Protein AF-A0AAD8HBF2-F1 (afdb_monomer_lite)

pLDDT: mean 80.0, std 11.73, range [45.25, 93.19]

Secondary structure (DSSP, 8-state):
-PPPHHHHHHHHHHHHHS---HHHHHHHHHHS---TT-HHHHHHHHHHHHHHHHHTT---HHHHHHHHHHHHHHHHTT----SHHHHHHHHHHHHHHHHHHHH-HHHHHHHIIIIIHHHHHHHHSTT-TT--HHHHHHHHHHHHHTT-HHHHHHHHHHHTT--HHHHHHHHHHHHHHHH-S-HHHHHHHHS-HHHHHHHH-------

Sequence (207 aa):
MVMDKDVVRWVLDFLVRQPIDDKTLAGLLNALPVQDSDWNLKKLLILRNIEAEISKGVVSEILLDLLEKMEELEFRNNLKANESLKAYCDVAVECTVMVLDNEGLERCFEMVKTVWRKIGSMVECKNAGLVSYDLINWKEDFEKAIWDDKVCKVVLEKWKKMDVFESVREYVKDARKKMGPSFLEVVFEKLSDEALKEVFGFEMEED

Organism: NCBI:txid360622

Foldseek 3Di:
DADDPVVLVLVLLQVLPDPDDPVVNVVSVVVHPDDPPPLVSVLSNLLSVLVVVVVVVDQDVVNLVSLVVNLVSCLVVVHQPQQSQQLNLLSLLRVLVVCCVPVHLVSSVVSLCVSLVVLVVLVVPPSRSRDDPVSVVLNVLSVVVSPDVVSVVVSVVVSVPDDSSVSSVVSSVVSDVVVDDRPVVVVVVPQDPVNVCVVVVDPPDDD

Structure (mmCIF, N/CA/C/O backbone):
data_AF-A0AAD8HBF2-F1
#
_entry.id   AF-A0AAD8HBF2-F1
#
loop_
_atom_site.group_PDB
_atom_site.id
_atom_site.type_symbol
_atom_site.label_atom_id
_atom_site.label_alt_id
_atom_site.label_comp_id
_atom_site.label_asym_id
_atom_site.label_entity_id
_atom_site.label_seq_id
_atom_site.pdbx_PDB_ins_code
_atom_site.Cartn_x
_atom_site.Cartn_y
_atom_site.Cartn_z
_atom_site.occupancy
_atom_site.B_iso_or_equiv
_atom_site.auth_seq_id
_atom_site.auth_comp_id
_atom_site.auth_asym_id
_atom_site.auth_atom_id
_atom_site.pdbx_PDB_model_num
ATOM 1 N N . MET A 1 1 ? 21.293 -17.589 -26.045 1.00 50.78 1 MET A N 1
ATOM 2 C CA . MET A 1 1 ? 21.980 -16.325 -25.712 1.00 50.78 1 MET A CA 1
ATOM 3 C C . MET A 1 1 ? 21.323 -15.802 -24.448 1.00 50.78 1 MET A C 1
ATOM 5 O O . MET A 1 1 ? 20.109 -15.659 -24.456 1.00 50.78 1 MET A O 1
ATOM 9 N N . VAL A 1 2 ? 22.057 -15.666 -23.343 1.00 69.81 2 VAL A N 1
ATOM 10 C CA . VAL A 1 2 ? 21.488 -15.138 -22.091 1.00 69.81 2 VAL A CA 1
ATOM 11 C C . VAL A 1 2 ? 21.463 -13.618 -22.221 1.00 69.81 2 VAL A C 1
ATOM 13 O O . VAL A 1 2 ? 22.486 -13.034 -22.569 1.00 69.81 2 VAL A O 1
ATOM 16 N N . MET A 1 3 ? 20.295 -13.001 -22.030 1.00 75.06 3 MET A N 1
ATOM 17 C CA . MET A 1 3 ? 20.155 -11.544 -22.061 1.00 75.06 3 MET A CA 1
ATOM 18 C C . MET A 1 3 ? 20.974 -10.925 -20.925 1.00 75.06 3 MET A C 1
ATOM 20 O O . MET A 1 3 ? 21.030 -11.482 -19.827 1.00 75.06 3 MET A O 1
ATOM 24 N N . ASP A 1 4 ? 21.617 -9.793 -21.204 1.00 86.38 4 ASP A N 1
ATOM 25 C CA . ASP A 1 4 ? 22.398 -9.071 -20.208 1.00 86.38 4 ASP A CA 1
ATOM 26 C C . ASP A 1 4 ? 21.527 -8.671 -19.004 1.00 86.38 4 ASP A C 1
ATOM 28 O O . ASP A 1 4 ? 20.365 -8.284 -19.147 1.00 86.38 4 ASP A O 1
ATOM 32 N N . LYS A 1 5 ? 22.092 -8.795 -17.803 1.00 84.00 5 LYS A N 1
ATOM 33 C CA . LYS A 1 5 ? 21.382 -8.586 -16.538 1.00 84.00 5 LYS A CA 1
ATOM 34 C C . LYS A 1 5 ? 20.883 -7.152 -16.365 1.00 84.00 5 LYS A C 1
ATOM 36 O O . LYS A 1 5 ? 19.802 -6.962 -15.808 1.00 84.00 5 LYS A O 1
ATOM 41 N N . ASP A 1 6 ? 21.645 -6.165 -16.825 1.00 85.56 6 ASP A N 1
ATOM 42 C CA . ASP A 1 6 ? 21.245 -4.763 -16.752 1.00 85.56 6 ASP A CA 1
ATOM 43 C C . ASP A 1 6 ? 20.142 -4.457 -17.762 1.00 85.56 6 ASP A C 1
ATOM 45 O O . ASP A 1 6 ? 19.175 -3.776 -17.421 1.00 85.56 6 ASP A O 1
ATOM 49 N N . VAL A 1 7 ? 20.217 -5.053 -18.955 1.00 87.19 7 VAL A N 1
ATOM 50 C CA . VAL A 1 7 ? 19.159 -4.943 -19.971 1.00 87.19 7 VAL A CA 1
ATOM 51 C C . VAL A 1 7 ? 17.844 -5.530 -19.457 1.00 87.19 7 VAL A C 1
ATOM 53 O O . VAL A 1 7 ? 16.808 -4.874 -19.551 1.00 87.19 7 VAL A O 1
ATOM 56 N N . VAL A 1 8 ? 17.875 -6.723 -18.850 1.00 87.81 8 VAL A N 1
ATOM 57 C CA . VAL A 1 8 ? 16.685 -7.340 -18.232 1.00 87.81 8 VAL A CA 1
ATOM 58 C C . VAL A 1 8 ? 16.077 -6.416 -17.177 1.00 87.81 8 VAL A C 1
ATOM 60 O O . VAL A 1 8 ? 14.862 -6.220 -17.160 1.00 87.81 8 VAL A O 1
ATOM 63 N N . ARG A 1 9 ? 16.912 -5.818 -16.321 1.00 87.81 9 ARG A N 1
ATOM 64 C CA . ARG A 1 9 ? 16.462 -4.886 -15.283 1.00 87.81 9 ARG A CA 1
ATOM 65 C C . ARG A 1 9 ? 15.794 -3.645 -15.872 1.00 87.81 9 ARG A C 1
ATOM 67 O O . ARG A 1 9 ? 14.722 -3.276 -15.406 1.00 87.81 9 ARG A O 1
ATOM 74 N N . TRP A 1 10 ? 16.385 -3.012 -16.886 1.00 89.88 10 TRP A N 1
ATOM 75 C CA . TRP A 1 10 ? 15.800 -1.819 -17.513 1.00 89.88 10 TRP A CA 1
ATOM 76 C C . TRP A 1 10 ? 14.469 -2.117 -18.199 1.00 89.88 10 TRP A C 1
ATOM 78 O O . TRP A 1 10 ? 13.529 -1.334 -18.080 1.00 89.88 10 TRP A O 1
ATOM 88 N N . VAL A 1 11 ? 14.378 -3.265 -18.875 1.00 89.19 11 VAL A N 1
ATOM 89 C CA . VAL A 1 11 ? 13.141 -3.718 -19.518 1.00 89.19 11 VAL A CA 1
ATOM 90 C C . VAL A 1 11 ? 12.057 -3.985 -18.474 1.00 89.19 11 VAL A C 1
ATOM 92 O O . VAL A 1 11 ? 10.936 -3.516 -18.635 1.00 89.19 11 VAL A O 1
ATOM 95 N N . LEU A 1 12 ? 12.374 -4.688 -17.383 1.00 89.62 12 LEU A N 1
ATOM 96 C CA . LEU A 1 12 ? 11.408 -4.964 -16.316 1.00 89.62 12 LEU A CA 1
ATOM 97 C C . LEU A 1 12 ? 10.957 -3.695 -15.583 1.00 89.62 12 LEU A C 1
ATOM 99 O O . LEU A 1 12 ? 9.758 -3.529 -15.371 1.00 89.62 12 LEU A O 1
ATOM 103 N N . ASP A 1 13 ? 11.883 -2.797 -15.234 1.00 90.88 13 ASP A N 1
ATOM 104 C CA . ASP A 1 13 ? 11.563 -1.513 -14.592 1.00 90.88 13 ASP A CA 1
ATOM 105 C C . ASP A 1 13 ? 10.580 -0.702 -15.448 1.00 90.88 13 ASP A C 1
ATOM 107 O O . ASP A 1 13 ? 9.550 -0.249 -14.948 1.00 90.88 13 ASP A O 1
ATOM 111 N N . PHE A 1 14 ? 10.842 -0.607 -16.755 1.00 90.88 14 PHE A N 1
ATOM 112 C CA . PHE A 1 14 ? 9.954 0.065 -17.699 1.00 90.88 14 PHE A CA 1
ATOM 113 C C . PHE A 1 14 ? 8.592 -0.630 -17.808 1.00 90.88 14 PHE A C 1
ATOM 115 O O . PHE A 1 14 ? 7.559 0.012 -17.634 1.00 90.88 14 PHE A O 1
ATOM 122 N N . LEU A 1 15 ? 8.568 -1.943 -18.058 1.00 89.94 15 LEU A N 1
ATOM 123 C CA . LEU A 1 15 ? 7.329 -2.688 -18.302 1.00 89.94 15 LEU A CA 1
ATOM 124 C C . LEU A 1 15 ? 6.400 -2.716 -17.084 1.00 89.94 15 LEU A C 1
ATOM 126 O O . LEU A 1 15 ? 5.186 -2.632 -17.252 1.00 89.94 15 LEU A O 1
ATOM 130 N N . VAL A 1 16 ? 6.937 -2.787 -15.862 1.00 90.75 16 VAL A N 1
ATOM 131 C CA . VAL A 1 16 ? 6.120 -2.738 -14.635 1.00 90.75 16 VAL A CA 1
ATOM 132 C C . VAL A 1 16 ? 5.394 -1.396 -14.495 1.00 90.75 16 VAL A C 1
ATOM 134 O O . VAL A 1 16 ? 4.287 -1.368 -13.956 1.00 90.75 16 VAL A O 1
ATOM 137 N N . ARG A 1 17 ? 5.983 -0.303 -15.000 1.00 89.88 17 ARG A N 1
ATOM 138 C CA . ARG A 1 17 ? 5.389 1.044 -14.974 1.00 89.88 17 ARG A CA 1
ATOM 139 C C . ARG A 1 17 ? 4.314 1.251 -16.040 1.00 89.88 17 ARG A C 1
ATOM 141 O O . ARG A 1 17 ? 3.496 2.152 -15.873 1.00 89.88 17 ARG A O 1
ATOM 148 N N . GLN A 1 18 ? 4.315 0.444 -17.100 1.00 89.75 18 GLN A N 1
ATOM 149 C CA . GLN A 1 18 ? 3.336 0.528 -18.181 1.00 89.75 18 GLN A CA 1
ATOM 150 C C . GLN A 1 18 ? 1.985 -0.088 -17.776 1.00 89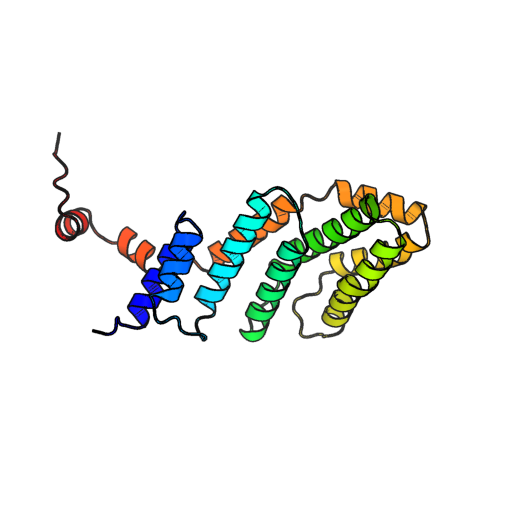.75 18 GLN A C 1
ATOM 152 O O . GLN A 1 18 ? 1.947 -1.006 -16.949 1.00 89.75 18 GLN A O 1
ATOM 157 N N . PRO A 1 19 ? 0.867 0.353 -18.386 1.00 86.50 19 PRO A N 1
ATOM 158 C CA . PRO A 1 19 ? -0.471 -0.185 -18.134 1.00 86.50 19 PRO A CA 1
ATOM 159 C C . PRO A 1 19 ? -0.675 -1.560 -18.805 1.00 86.50 19 PRO A C 1
ATOM 161 O O . PRO A 1 19 ? -1.565 -1.742 -19.632 1.00 86.50 19 PRO A O 1
ATOM 164 N N . ILE A 1 20 ? 0.177 -2.534 -18.480 1.00 88.38 20 ILE A N 1
ATOM 165 C CA . ILE A 1 20 ? 0.065 -3.927 -18.935 1.00 88.38 20 ILE A CA 1
ATOM 166 C C . ILE A 1 20 ? -0.765 -4.743 -17.943 1.00 88.38 20 ILE A C 1
ATOM 168 O O . ILE A 1 20 ? -0.713 -4.483 -16.743 1.00 88.38 20 ILE A O 1
ATOM 172 N N . ASP A 1 21 ? -1.485 -5.763 -18.403 1.00 88.19 21 ASP A N 1
ATOM 173 C CA . ASP A 1 21 ? -2.257 -6.638 -17.516 1.00 88.19 21 ASP A CA 1
ATOM 174 C C . ASP A 1 21 ? -1.360 -7.581 -16.687 1.00 88.19 21 ASP A C 1
ATOM 176 O O . ASP A 1 21 ? -0.220 -7.887 -17.054 1.00 88.19 21 ASP A O 1
ATOM 180 N N . ASP A 1 22 ? -1.878 -8.062 -15.555 1.00 85.69 22 ASP A N 1
ATOM 181 C CA . ASP A 1 22 ? -1.105 -8.868 -14.601 1.00 85.69 22 ASP A CA 1
ATOM 182 C C . ASP A 1 22 ? -0.695 -10.237 -15.150 1.00 85.69 22 ASP A C 1
ATOM 184 O O . ASP A 1 22 ? 0.352 -10.765 -14.771 1.00 85.69 22 ASP A O 1
ATOM 188 N N . LYS A 1 23 ? -1.473 -10.814 -16.076 1.00 88.81 23 LYS A N 1
ATOM 189 C CA . LYS A 1 23 ? -1.122 -12.090 -16.712 1.00 88.81 23 LYS A CA 1
ATOM 190 C C . LYS A 1 23 ? 0.089 -11.906 -17.622 1.00 88.81 23 LYS A C 1
ATOM 192 O O . LYS A 1 23 ? 1.002 -12.734 -17.592 1.00 88.81 23 LYS A O 1
ATOM 197 N N . THR A 1 24 ? 0.119 -10.818 -18.386 1.00 89.00 24 THR A N 1
ATOM 198 C CA . THR A 1 24 ? 1.275 -10.442 -19.206 1.00 89.00 24 THR A CA 1
ATOM 199 C C . THR A 1 24 ? 2.501 -10.174 -18.337 1.00 89.00 24 THR A C 1
ATOM 201 O O . THR A 1 24 ? 3.563 -10.743 -18.598 1.00 89.00 24 THR A O 1
ATOM 204 N N . LEU A 1 25 ? 2.362 -9.394 -17.257 1.00 88.38 25 LEU A N 1
ATOM 205 C CA . LEU A 1 25 ? 3.473 -9.136 -16.338 1.00 88.38 25 LEU A CA 1
ATOM 206 C C . LEU A 1 25 ? 4.014 -10.431 -15.705 1.00 88.38 25 LEU A C 1
ATOM 208 O O . LEU A 1 25 ? 5.225 -10.644 -15.686 1.00 88.38 25 LEU A O 1
ATOM 212 N N . ALA A 1 26 ? 3.141 -11.321 -15.228 1.00 87.56 26 ALA A N 1
ATOM 213 C CA . ALA A 1 26 ? 3.553 -12.598 -14.648 1.00 87.56 26 ALA A CA 1
ATOM 214 C C . ALA A 1 26 ? 4.297 -13.478 -15.667 1.00 87.56 26 ALA A C 1
ATOM 216 O O . ALA A 1 26 ? 5.304 -14.102 -15.334 1.00 87.56 26 ALA A O 1
ATOM 217 N N . GLY A 1 27 ? 3.839 -13.500 -16.923 1.00 88.00 27 GLY A N 1
ATOM 218 C CA . GLY A 1 27 ? 4.539 -14.178 -18.015 1.00 88.00 27 GLY A CA 1
ATOM 219 C C . GLY A 1 27 ? 5.961 -13.646 -18.218 1.00 88.00 27 GLY A C 1
ATOM 220 O O . GLY A 1 27 ? 6.898 -14.435 -18.332 1.00 88.00 27 GLY A O 1
ATOM 221 N N . LEU A 1 28 ? 6.135 -12.323 -18.190 1.00 85.81 28 LEU A N 1
ATOM 222 C CA . LEU A 1 28 ? 7.439 -11.666 -18.333 1.00 85.81 28 LEU A CA 1
ATOM 223 C C . LEU A 1 28 ? 8.376 -11.963 -17.158 1.00 85.81 28 LEU A C 1
ATOM 225 O O . LEU A 1 28 ? 9.535 -12.311 -17.378 1.00 85.81 28 LEU A O 1
ATOM 229 N N . LEU A 1 29 ? 7.876 -11.881 -15.921 1.00 85.62 29 LEU A N 1
ATOM 230 C CA . LEU A 1 29 ? 8.656 -12.189 -14.717 1.00 85.62 29 LEU A CA 1
ATOM 231 C C . LEU A 1 29 ? 9.123 -13.652 -14.687 1.00 85.62 29 LEU A C 1
ATOM 233 O O . LEU A 1 29 ? 10.222 -13.928 -14.221 1.00 85.62 29 LEU A O 1
ATOM 237 N N . ASN A 1 30 ? 8.320 -14.577 -15.221 1.00 86.44 30 ASN A N 1
ATOM 238 C CA . ASN A 1 30 ? 8.68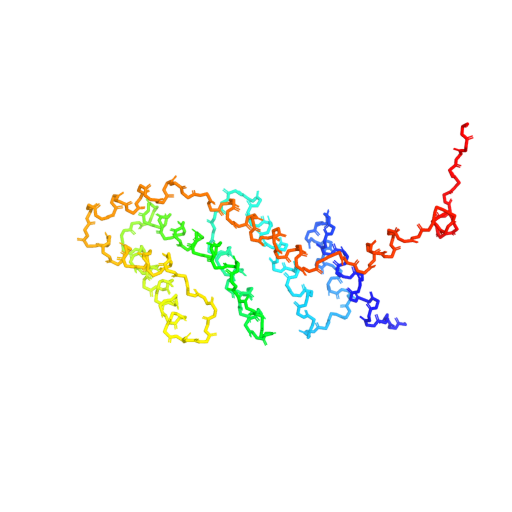8 -15.991 -15.330 1.00 86.44 30 ASN A CA 1
ATOM 239 C C . ASN A 1 30 ? 9.677 -16.273 -16.471 1.00 86.44 30 ASN A C 1
ATOM 241 O O . ASN A 1 30 ? 10.443 -17.233 -16.402 1.00 86.44 30 ASN A O 1
ATOM 245 N N . ALA A 1 31 ? 9.640 -15.473 -17.539 1.00 85.44 31 ALA A N 1
ATOM 246 C CA . ALA A 1 31 ? 10.496 -15.653 -18.708 1.00 85.44 31 ALA A CA 1
ATOM 247 C C . ALA A 1 31 ? 11.889 -15.024 -18.541 1.00 85.44 31 ALA A C 1
ATOM 249 O O . ALA A 1 31 ? 12.834 -15.437 -19.217 1.00 85.44 31 ALA A O 1
ATOM 250 N N . LEU A 1 32 ? 12.024 -14.018 -17.672 1.00 81.81 32 LEU A N 1
ATOM 251 C CA . LEU A 1 32 ? 13.248 -13.241 -17.504 1.00 81.81 32 LEU A CA 1
ATOM 252 C C . LEU A 1 32 ? 14.018 -13.650 -16.236 1.00 81.81 32 LEU A C 1
ATOM 254 O O . LEU A 1 32 ? 13.409 -13.964 -15.215 1.00 81.81 32 LEU A O 1
ATOM 258 N N . PRO A 1 33 ? 15.365 -13.634 -16.256 1.00 78.56 33 PRO A N 1
ATOM 259 C CA . PRO A 1 33 ? 16.173 -13.950 -15.082 1.00 78.56 33 PRO A CA 1
ATOM 260 C C . PRO A 1 33 ? 16.127 -12.795 -14.069 1.00 78.56 33 PRO A C 1
ATOM 262 O O . PRO A 1 33 ? 17.021 -11.947 -14.029 1.00 78.56 33 PRO A O 1
ATOM 265 N N . VAL A 1 34 ? 15.073 -12.756 -13.252 1.00 74.62 34 VAL A N 1
ATOM 266 C CA . VAL A 1 34 ? 14.897 -11.756 -12.191 1.00 74.62 34 VAL A CA 1
ATOM 267 C C . VAL A 1 34 ? 15.911 -11.999 -11.074 1.00 74.62 34 VAL A C 1
ATOM 269 O O . VAL A 1 34 ? 16.023 -13.103 -10.539 1.00 74.62 34 VAL A O 1
ATOM 272 N N . GLN A 1 35 ? 16.658 -10.961 -10.701 1.00 72.25 35 GLN A N 1
ATOM 273 C CA . GLN A 1 35 ? 17.565 -11.030 -9.560 1.00 72.25 35 GLN A CA 1
ATOM 274 C C . GLN A 1 35 ? 16.797 -10.768 -8.269 1.00 72.25 35 GLN A C 1
ATOM 276 O O . GLN A 1 35 ? 16.180 -9.718 -8.112 1.00 72.25 35 GLN A O 1
ATOM 281 N N . ASP A 1 36 ? 16.904 -11.680 -7.305 1.00 72.56 36 ASP A N 1
ATOM 282 C CA . ASP A 1 36 ? 16.261 -11.508 -5.999 1.00 72.56 36 ASP A CA 1
ATOM 283 C C . ASP A 1 36 ? 16.814 -10.296 -5.216 1.00 72.56 36 ASP A C 1
ATOM 285 O O . ASP A 1 36 ? 16.152 -9.736 -4.346 1.00 72.56 36 ASP A O 1
ATOM 289 N N . SER A 1 37 ? 18.011 -9.821 -5.559 1.00 74.88 37 SER A N 1
ATOM 290 C CA . SER A 1 37 ? 18.613 -8.622 -4.972 1.00 74.88 37 SER A CA 1
ATOM 291 C C . SER A 1 37 ? 18.079 -7.298 -5.536 1.00 74.88 37 SER A C 1
ATOM 293 O O . SER A 1 37 ? 18.461 -6.243 -5.029 1.00 74.88 37 SER A O 1
ATOM 295 N N . ASP A 1 38 ? 17.228 -7.310 -6.570 1.00 83.50 38 ASP A N 1
ATOM 296 C CA . ASP A 1 38 ? 16.690 -6.078 -7.155 1.00 83.50 38 ASP A CA 1
ATOM 297 C C . ASP A 1 38 ? 15.536 -5.514 -6.315 1.00 83.50 38 ASP A C 1
ATOM 299 O O . ASP A 1 38 ? 14.350 -5.782 -6.528 1.00 83.50 38 ASP A O 1
ATOM 303 N N . TRP A 1 39 ? 15.902 -4.728 -5.306 1.00 85.00 39 TRP A N 1
ATOM 304 C CA . TRP A 1 39 ? 14.944 -4.091 -4.411 1.00 85.00 39 TRP A CA 1
ATOM 305 C C . TRP A 1 39 ? 14.129 -2.985 -5.100 1.00 85.00 39 TRP A C 1
ATOM 307 O O . TRP A 1 39 ? 12.995 -2.753 -4.688 1.00 85.00 39 TRP A O 1
ATOM 317 N N . ASN A 1 40 ? 14.643 -2.342 -6.158 1.00 86.44 40 ASN A N 1
ATOM 318 C CA . ASN A 1 40 ? 13.885 -1.345 -6.925 1.00 86.44 40 ASN A CA 1
ATOM 319 C C . ASN A 1 40 ? 12.738 -2.010 -7.684 1.00 86.44 40 ASN A C 1
ATOM 321 O O . ASN A 1 40 ? 11.603 -1.540 -7.623 1.00 86.44 40 ASN A O 1
ATOM 325 N N . LEU A 1 41 ? 13.010 -3.148 -8.326 1.00 88.62 41 LEU A N 1
ATOM 326 C CA . LEU A 1 41 ? 11.970 -3.934 -8.979 1.00 88.62 41 LEU A CA 1
ATOM 327 C C . LEU A 1 41 ? 10.930 -4.434 -7.967 1.00 88.62 41 LEU A C 1
ATOM 329 O O . LEU A 1 41 ? 9.731 -4.299 -8.203 1.00 88.62 41 LEU A O 1
ATOM 333 N N . LYS A 1 42 ? 11.364 -4.946 -6.806 1.00 90.25 42 LYS A N 1
ATOM 334 C CA . LYS A 1 42 ? 10.446 -5.336 -5.717 1.00 90.25 42 LYS A CA 1
ATOM 335 C C . LYS A 1 42 ? 9.578 -4.164 -5.262 1.00 90.25 42 LYS A C 1
ATOM 337 O O . LYS A 1 42 ? 8.370 -4.329 -5.108 1.00 90.25 42 LYS A O 1
ATOM 342 N N . LYS A 1 43 ? 10.173 -2.980 -5.100 1.00 91.12 43 LYS A N 1
ATOM 343 C CA . LYS A 1 43 ? 9.460 -1.754 -4.730 1.00 91.12 43 LYS A CA 1
ATOM 344 C C . LYS A 1 43 ? 8.395 -1.395 -5.767 1.00 91.12 43 LYS A C 1
ATOM 346 O O . LYS A 1 43 ? 7.251 -1.159 -5.391 1.00 91.12 43 LYS A O 1
ATOM 351 N N . LEU A 1 44 ? 8.734 -1.425 -7.056 1.00 92.12 44 LEU A N 1
ATOM 352 C CA . LEU A 1 44 ? 7.781 -1.168 -8.142 1.00 92.12 44 LEU A CA 1
ATOM 353 C C . LEU A 1 44 ? 6.622 -2.163 -8.162 1.00 92.12 44 LEU A C 1
ATOM 355 O O . LEU A 1 44 ? 5.475 -1.756 -8.324 1.00 92.12 44 LEU A O 1
ATOM 359 N N . LEU A 1 45 ? 6.905 -3.451 -7.965 1.00 91.88 45 LEU A N 1
ATOM 360 C CA . LEU A 1 45 ? 5.873 -4.486 -7.921 1.00 91.88 45 LEU A CA 1
ATOM 361 C C . LEU A 1 45 ? 4.910 -4.281 -6.744 1.00 91.88 45 LEU A C 1
ATOM 363 O O . LEU A 1 45 ? 3.701 -4.420 -6.917 1.00 91.88 45 LEU A O 1
ATOM 367 N N . ILE A 1 46 ? 5.420 -3.906 -5.566 1.00 92.81 46 ILE A N 1
ATOM 368 C CA . ILE A 1 46 ? 4.563 -3.589 -4.416 1.00 92.81 46 ILE A CA 1
ATOM 369 C C . ILE A 1 46 ? 3.712 -2.346 -4.709 1.00 92.81 46 ILE A C 1
ATOM 371 O O . ILE A 1 46 ? 2.506 -2.390 -4.485 1.00 92.81 46 ILE A O 1
ATOM 375 N N . LEU A 1 47 ? 4.295 -1.270 -5.255 1.00 93.19 47 LEU A N 1
ATOM 376 C CA . LEU A 1 47 ? 3.550 -0.050 -5.609 1.00 93.19 47 LEU A CA 1
ATOM 377 C C . LEU A 1 47 ? 2.435 -0.323 -6.619 1.00 93.19 47 LEU A C 1
ATOM 379 O O . LEU A 1 47 ? 1.312 0.135 -6.428 1.00 93.19 47 LEU A O 1
ATOM 383 N N . ARG A 1 48 ? 2.723 -1.115 -7.654 1.00 92.75 48 ARG A N 1
ATOM 384 C CA . ARG A 1 48 ? 1.724 -1.537 -8.638 1.00 92.75 48 ARG A CA 1
ATOM 385 C C . ARG A 1 48 ? 0.587 -2.329 -7.991 1.00 92.75 48 ARG A C 1
ATOM 387 O O . ARG A 1 48 ? -0.574 -2.106 -8.318 1.00 92.75 48 ARG A O 1
ATOM 394 N N . ASN A 1 49 ? 0.899 -3.238 -7.068 1.00 92.56 49 ASN A N 1
ATOM 395 C CA . ASN A 1 49 ? -0.135 -3.992 -6.360 1.00 92.56 49 ASN A CA 1
ATOM 396 C C . ASN A 1 49 ? -0.975 -3.082 -5.454 1.00 92.56 49 ASN A C 1
ATOM 398 O O . ASN A 1 49 ? -2.187 -3.248 -5.397 1.00 92.56 49 ASN A O 1
ATOM 402 N N . ILE A 1 50 ? -0.362 -2.092 -4.795 1.00 93.12 50 ILE A N 1
ATOM 403 C CA . ILE A 1 50 ? -1.090 -1.079 -4.017 1.00 93.12 50 ILE A CA 1
ATOM 404 C C . ILE A 1 50 ? -2.064 -0.317 -4.924 1.00 93.12 50 ILE A C 1
ATOM 406 O O . ILE A 1 50 ? -3.236 -0.191 -4.580 1.00 93.12 50 ILE A O 1
ATOM 410 N N . GLU A 1 51 ? -1.611 0.135 -6.098 1.00 92.00 51 GLU A N 1
ATOM 411 C CA . GLU A 1 51 ? -2.452 0.804 -7.103 1.00 92.00 51 GLU A CA 1
ATOM 412 C C . GLU A 1 51 ? -3.616 -0.077 -7.574 1.00 92.00 51 GLU A C 1
ATOM 414 O O . GLU A 1 51 ? -4.748 0.395 -7.713 1.00 92.00 51 GLU A O 1
ATOM 419 N N . ALA A 1 52 ? -3.356 -1.367 -7.792 1.00 90.69 52 ALA A N 1
ATOM 420 C CA . ALA A 1 52 ? -4.378 -2.329 -8.178 1.00 90.69 52 ALA A CA 1
ATOM 421 C C . ALA A 1 52 ? -5.417 -2.540 -7.066 1.00 90.69 52 ALA A C 1
ATOM 423 O O . ALA A 1 52 ? -6.613 -2.577 -7.355 1.00 90.69 52 ALA A O 1
ATOM 424 N N . GLU A 1 53 ? -4.994 -2.628 -5.799 1.00 91.44 53 GLU A N 1
ATOM 425 C CA . GLU A 1 53 ? -5.909 -2.750 -4.659 1.00 91.44 53 GLU A CA 1
ATOM 426 C C . GLU A 1 53 ? -6.776 -1.498 -4.484 1.00 91.44 53 GLU A C 1
ATOM 428 O O . GLU A 1 53 ? -7.998 -1.618 -4.401 1.00 91.44 53 GLU A O 1
ATOM 433 N N . ILE A 1 54 ? -6.198 -0.290 -4.513 1.00 92.19 54 ILE A N 1
ATOM 434 C CA . ILE A 1 54 ? -6.996 0.943 -4.375 1.00 92.19 54 ILE A CA 1
ATOM 435 C C . ILE A 1 54 ? -7.959 1.152 -5.54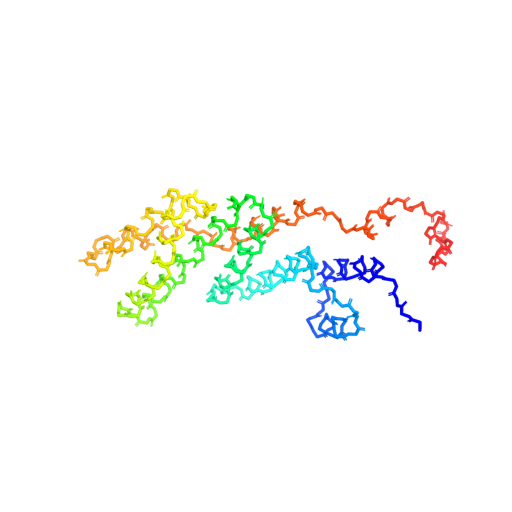9 1.00 92.19 54 ILE A C 1
ATOM 437 O O . ILE A 1 54 ? -9.029 1.729 -5.364 1.00 92.19 54 ILE A O 1
ATOM 441 N N . SER A 1 55 ? -7.628 0.646 -6.743 1.00 90.12 55 SER A N 1
ATOM 442 C CA . SER A 1 55 ? -8.504 0.720 -7.921 1.00 90.12 55 SER A CA 1
ATOM 443 C C . SER A 1 55 ? -9.782 -0.109 -7.768 1.00 90.12 55 SER A C 1
ATOM 445 O O . SER A 1 55 ? -10.764 0.150 -8.462 1.00 90.12 55 SER A O 1
ATOM 447 N N . LYS A 1 56 ? -9.812 -1.074 -6.837 1.00 90.62 56 LYS A N 1
ATOM 448 C CA . LYS A 1 56 ? -11.030 -1.825 -6.492 1.00 90.62 56 LYS A CA 1
ATOM 449 C C . LYS A 1 56 ? -12.020 -0.995 -5.671 1.00 90.62 56 LYS A C 1
ATOM 451 O O . LYS A 1 56 ? -13.168 -1.406 -5.531 1.00 90.62 56 LYS A O 1
ATOM 456 N N . GLY A 1 57 ? -11.588 0.140 -5.115 1.00 86.88 57 GLY A N 1
ATOM 457 C CA . GLY A 1 57 ? -12.427 1.023 -4.302 1.00 86.88 57 GLY A CA 1
ATOM 458 C C . GLY A 1 57 ? -12.790 0.458 -2.927 1.00 86.88 57 GLY A C 1
ATOM 459 O O . GLY A 1 57 ? -13.743 0.930 -2.315 1.00 86.88 57 GLY A O 1
ATOM 460 N N . VAL A 1 58 ? -12.054 -0.545 -2.438 1.00 86.00 58 VAL A N 1
ATOM 461 C CA . VAL A 1 58 ? -12.251 -1.146 -1.111 1.00 86.00 58 VAL A CA 1
ATOM 462 C C . VAL A 1 58 ? -10.903 -1.250 -0.410 1.00 86.00 58 VAL A C 1
ATOM 464 O O . VAL A 1 58 ? -9.927 -1.704 -1.006 1.00 86.00 58 VAL A O 1
ATOM 467 N N . VAL A 1 59 ? -10.849 -0.844 0.857 1.00 86.94 59 VAL A N 1
ATOM 468 C CA . VAL A 1 59 ? -9.672 -1.036 1.710 1.00 86.94 59 VAL A CA 1
ATOM 469 C C . VAL A 1 59 ? -9.729 -2.434 2.321 1.00 86.94 59 VAL A C 1
ATOM 471 O O . VAL A 1 59 ? -10.761 -2.854 2.839 1.00 86.94 59 VAL A O 1
ATOM 474 N N . SER A 1 60 ? -8.632 -3.180 2.214 1.00 84.00 60 SER A N 1
ATOM 475 C CA . SER A 1 60 ? -8.556 -4.585 2.619 1.00 84.00 60 SER A CA 1
ATOM 476 C C . SER A 1 60 ? -7.298 -4.867 3.438 1.00 84.00 60 SER A C 1
ATOM 478 O O . SER A 1 60 ? -6.324 -4.113 3.390 1.00 84.00 60 SER A O 1
ATOM 480 N N . GLU A 1 61 ? -7.277 -6.003 4.137 1.00 83.81 61 GLU A N 1
ATOM 481 C CA . GLU A 1 61 ? -6.066 -6.505 4.805 1.00 83.81 61 GLU A CA 1
ATOM 482 C C . GLU A 1 61 ? -4.903 -6.709 3.817 1.00 83.81 61 GLU A C 1
ATOM 484 O O . GLU A 1 61 ? -3.748 -6.525 4.185 1.00 83.81 61 GLU A O 1
ATOM 489 N N . ILE A 1 62 ? -5.191 -6.980 2.536 1.00 89.62 62 ILE A N 1
ATOM 490 C CA . ILE A 1 62 ? -4.168 -7.085 1.482 1.00 89.62 62 ILE A CA 1
ATOM 491 C C . ILE A 1 62 ? -3.423 -5.755 1.324 1.00 89.62 62 ILE A C 1
ATOM 493 O O . ILE A 1 62 ? -2.203 -5.745 1.163 1.00 89.62 62 ILE A O 1
ATOM 497 N N . LEU A 1 63 ? -4.136 -4.626 1.381 1.00 91.00 63 LEU A N 1
ATOM 498 C CA . LEU A 1 63 ? -3.518 -3.306 1.288 1.00 91.00 63 LEU A CA 1
ATOM 499 C C . LEU A 1 63 ? -2.615 -3.025 2.498 1.00 91.00 63 LEU A C 1
ATOM 501 O O . LEU A 1 63 ? -1.521 -2.486 2.328 1.00 91.00 63 LEU A O 1
ATOM 505 N N . LEU A 1 64 ? -3.037 -3.449 3.694 1.00 88.38 64 LEU A N 1
ATOM 506 C CA . LEU A 1 64 ? -2.223 -3.373 4.907 1.00 88.38 64 LEU A CA 1
ATOM 507 C C . LEU A 1 64 ? -0.937 -4.205 4.752 1.00 88.38 64 LEU A C 1
ATOM 509 O O . LEU A 1 64 ? 0.157 -3.671 4.916 1.00 88.38 64 LEU A O 1
ATOM 513 N N . ASP A 1 65 ? -1.055 -5.465 4.324 1.00 88.88 65 ASP A N 1
ATOM 514 C CA . ASP A 1 65 ? 0.079 -6.369 4.087 1.00 88.88 65 ASP A CA 1
ATOM 515 C C . ASP A 1 65 ? 1.078 -5.816 3.056 1.00 88.88 65 ASP A C 1
ATOM 517 O O . ASP A 1 65 ? 2.291 -6.009 3.176 1.00 88.88 65 ASP A O 1
ATOM 521 N N . LEU A 1 66 ? 0.589 -5.153 2.004 1.00 92.38 66 LEU A N 1
ATOM 522 C CA . LEU A 1 66 ? 1.440 -4.536 0.983 1.00 92.38 66 LEU A CA 1
ATOM 523 C C . LEU A 1 66 ? 2.241 -3.357 1.546 1.00 92.38 66 LEU A C 1
ATOM 525 O O . LEU A 1 66 ? 3.425 -3.222 1.227 1.00 92.38 66 LEU A O 1
ATOM 529 N N . LEU A 1 67 ? 1.625 -2.533 2.394 1.00 89.00 67 LEU A N 1
ATOM 530 C CA . LEU A 1 67 ? 2.296 -1.419 3.066 1.00 89.00 67 LEU A CA 1
ATOM 531 C C . LEU A 1 67 ? 3.319 -1.915 4.104 1.00 89.00 67 LEU A C 1
ATOM 533 O O . LEU A 1 67 ? 4.409 -1.352 4.184 1.00 89.00 67 LEU A O 1
ATOM 537 N N . GLU A 1 68 ? 3.037 -3.010 4.819 1.00 85.06 68 GLU A N 1
ATOM 538 C CA . GLU A 1 68 ? 4.008 -3.652 5.726 1.00 85.06 68 GLU A CA 1
ATOM 539 C C . GLU A 1 68 ? 5.220 -4.199 4.957 1.00 85.06 68 GLU A C 1
ATOM 541 O O . GLU A 1 68 ? 6.365 -3.935 5.323 1.00 85.06 68 GLU A O 1
ATOM 546 N N . LYS A 1 69 ? 4.991 -4.897 3.835 1.00 87.62 69 LYS A N 1
ATOM 547 C CA . LYS A 1 69 ? 6.076 -5.389 2.961 1.00 87.62 69 LYS A CA 1
ATOM 548 C C . LYS A 1 69 ? 6.931 -4.257 2.407 1.00 87.62 69 LYS A C 1
ATOM 550 O O . LYS A 1 69 ? 8.134 -4.430 2.208 1.00 87.62 69 LYS A O 1
ATOM 555 N N . MET A 1 70 ? 6.310 -3.121 2.109 1.00 87.31 70 MET A N 1
ATOM 556 C CA . MET A 1 70 ? 7.015 -1.944 1.633 1.00 87.31 70 MET A CA 1
ATOM 557 C C . MET A 1 70 ? 7.914 -1.351 2.711 1.00 87.31 70 MET A C 1
ATOM 559 O O . MET A 1 70 ? 9.079 -1.073 2.436 1.00 87.31 70 MET A O 1
ATOM 563 N N . GLU A 1 71 ? 7.396 -1.175 3.924 1.00 80.75 71 GLU A N 1
ATOM 564 C CA . GLU A 1 71 ? 8.207 -0.670 5.025 1.00 80.75 71 GLU A CA 1
ATOM 565 C C . GLU A 1 71 ? 9.374 -1.602 5.327 1.00 80.75 71 GLU A C 1
ATOM 567 O O . GLU A 1 71 ? 10.510 -1.140 5.401 1.00 80.75 71 GLU A O 1
ATOM 572 N N . GLU A 1 72 ? 9.129 -2.912 5.383 1.00 82.69 72 GLU A N 1
ATOM 573 C CA . GLU A 1 72 ? 10.181 -3.894 5.618 1.00 82.69 72 GLU A CA 1
ATOM 574 C C . GLU A 1 72 ? 11.272 -3.804 4.537 1.00 82.69 72 GLU A C 1
ATOM 576 O O . GLU A 1 72 ? 12.473 -3.883 4.828 1.00 82.69 72 GLU A O 1
ATOM 581 N N . LEU A 1 73 ? 10.868 -3.610 3.277 1.00 84.44 73 LEU A N 1
ATOM 582 C CA . LEU A 1 73 ? 11.788 -3.408 2.164 1.00 84.44 73 LEU A CA 1
ATOM 583 C C . LEU A 1 73 ? 12.597 -2.113 2.330 1.00 84.44 73 LEU A C 1
ATOM 585 O O . LEU A 1 73 ? 13.808 -2.128 2.119 1.00 84.44 73 LEU A O 1
ATOM 589 N N . GLU A 1 74 ? 11.969 -1.002 2.711 1.00 80.19 74 GLU A N 1
ATOM 590 C CA . GLU A 1 74 ? 12.642 0.285 2.926 1.00 80.19 74 GLU A CA 1
ATOM 591 C C . GLU A 1 74 ? 13.603 0.237 4.124 1.00 80.19 74 GLU A C 1
ATOM 593 O O . GLU A 1 74 ? 14.753 0.675 4.009 1.00 80.19 74 GLU A O 1
ATOM 598 N N . PHE A 1 75 ? 13.180 -0.381 5.227 1.00 77.44 75 PHE A N 1
ATOM 599 C CA . PHE A 1 75 ? 13.969 -0.579 6.438 1.00 77.44 75 PHE A CA 1
ATOM 600 C C . PHE A 1 75 ? 15.234 -1.397 6.164 1.00 77.44 75 PHE A C 1
ATOM 602 O O . PHE A 1 75 ? 16.342 -0.963 6.488 1.00 77.44 75 PHE A O 1
ATOM 609 N N . ARG A 1 76 ? 15.103 -2.547 5.484 1.00 78.88 76 ARG A N 1
ATOM 610 C CA . ARG A 1 76 ? 16.246 -3.402 5.101 1.00 78.88 76 ARG A CA 1
ATOM 611 C C . ARG A 1 76 ? 17.268 -2.680 4.218 1.00 78.88 76 ARG A C 1
ATOM 613 O O . ARG A 1 76 ? 18.437 -3.057 4.211 1.00 78.88 76 ARG A O 1
ATOM 620 N N . ASN A 1 77 ? 16.841 -1.648 3.491 1.00 74.75 77 ASN A N 1
ATOM 621 C CA . ASN A 1 77 ? 17.688 -0.854 2.603 1.00 74.75 77 ASN A CA 1
ATOM 622 C C . ASN A 1 77 ? 18.133 0.491 3.219 1.00 74.75 77 ASN A C 1
ATOM 624 O O . ASN A 1 77 ? 18.681 1.332 2.508 1.00 74.75 77 ASN A O 1
ATOM 628 N N . ASN A 1 78 ? 17.953 0.692 4.533 1.00 69.31 78 ASN A N 1
ATOM 629 C CA . ASN A 1 78 ? 18.305 1.917 5.270 1.00 69.31 78 ASN A CA 1
ATOM 630 C C . ASN A 1 78 ? 17.653 3.201 4.713 1.00 69.31 78 ASN A C 1
ATOM 632 O O . ASN A 1 78 ? 18.218 4.295 4.818 1.00 69.31 78 ASN A O 1
ATOM 636 N N . LEU A 1 79 ? 16.464 3.089 4.115 1.00 67.81 79 LEU A N 1
ATOM 637 C CA . LEU A 1 79 ? 15.681 4.235 3.659 1.00 67.81 79 LEU A CA 1
ATOM 638 C C . LEU A 1 79 ? 14.808 4.749 4.814 1.00 67.81 79 LEU A C 1
ATOM 640 O O . LEU A 1 79 ? 14.195 3.970 5.537 1.00 67.81 79 LEU A O 1
ATOM 644 N N . LYS A 1 80 ? 14.749 6.074 5.014 1.00 60.81 80 LYS A N 1
ATOM 645 C CA . LYS A 1 80 ? 13.882 6.672 6.045 1.00 60.81 80 LYS A CA 1
ATOM 646 C C . LYS A 1 80 ? 12.410 6.515 5.648 1.00 60.81 80 LYS A C 1
ATOM 648 O O . LYS A 1 80 ? 11.950 7.185 4.723 1.00 60.81 80 LYS A O 1
ATOM 653 N N . ALA A 1 81 ? 11.693 5.667 6.378 1.00 57.78 81 ALA A N 1
ATOM 654 C CA . ALA A 1 81 ? 10.289 5.317 6.176 1.00 57.78 81 ALA A CA 1
ATOM 655 C C . ALA A 1 81 ? 9.313 6.423 6.626 1.00 57.78 81 ALA A C 1
ATOM 657 O O . ALA A 1 81 ? 8.489 6.188 7.490 1.00 57.78 81 ALA A O 1
ATOM 658 N N . ASN A 1 82 ? 9.405 7.653 6.105 1.00 58.12 82 ASN A N 1
ATOM 659 C CA . ASN A 1 82 ? 8.575 8.755 6.631 1.00 58.12 82 ASN A CA 1
ATOM 660 C C . ASN A 1 82 ? 7.208 8.932 5.940 1.00 58.12 82 ASN A C 1
ATOM 662 O O . ASN A 1 82 ? 6.286 9.444 6.565 1.00 58.12 82 ASN A O 1
ATOM 666 N N . GLU A 1 83 ? 7.057 8.550 4.669 1.00 58.06 83 GLU A N 1
ATOM 667 C CA . GLU A 1 83 ? 5.837 8.848 3.885 1.00 58.06 83 GLU A CA 1
ATOM 668 C C . GLU A 1 83 ? 4.846 7.677 3.814 1.00 58.06 83 GLU A C 1
ATOM 670 O O . GLU A 1 83 ? 3.640 7.903 3.775 1.00 58.06 83 GLU A O 1
ATOM 675 N N . SER A 1 84 ? 5.327 6.431 3.884 1.00 63.41 84 SER A N 1
ATOM 676 C CA . SER A 1 84 ? 4.496 5.216 3.973 1.00 63.41 84 SER A CA 1
ATOM 677 C C . SER A 1 84 ? 3.654 5.157 5.250 1.00 63.41 84 SER A C 1
ATOM 679 O O . SER A 1 84 ? 2.650 4.450 5.301 1.00 63.41 84 SER A O 1
ATOM 681 N N . LEU A 1 85 ? 4.017 5.950 6.262 1.00 71.00 85 LEU A N 1
ATOM 682 C CA . LEU A 1 85 ? 3.403 5.929 7.588 1.00 71.00 85 LEU A CA 1
ATOM 683 C C . LEU A 1 85 ? 1.968 6.395 7.579 1.00 71.00 85 LEU A C 1
ATOM 685 O O . LEU A 1 85 ? 1.117 5.721 8.141 1.00 71.00 85 LEU A O 1
ATOM 689 N N . LYS A 1 86 ? 1.698 7.545 6.960 1.00 76.81 86 LYS A N 1
ATOM 690 C CA . LYS A 1 86 ? 0.358 8.134 6.957 1.00 76.81 86 LYS A CA 1
ATOM 691 C C . LYS A 1 86 ? -0.623 7.197 6.254 1.00 76.81 86 LYS A C 1
ATOM 693 O O . LYS A 1 86 ? -1.651 6.859 6.825 1.00 76.81 86 LYS A O 1
ATOM 698 N N . ALA A 1 87 ? -0.251 6.701 5.073 1.00 85.44 87 ALA A N 1
ATOM 699 C CA . ALA A 1 87 ? -1.053 5.731 4.334 1.00 85.44 87 ALA A CA 1
ATOM 700 C C . ALA A 1 87 ? -1.287 4.441 5.138 1.00 85.44 87 ALA A C 1
ATOM 702 O O . ALA A 1 87 ? -2.415 3.964 5.205 1.00 85.44 87 ALA A O 1
ATOM 703 N N . TYR A 1 88 ? -0.253 3.908 5.795 1.00 85.31 88 TYR A N 1
ATOM 704 C CA . TYR A 1 88 ? -0.391 2.732 6.655 1.00 85.31 88 TYR A CA 1
ATOM 705 C C . TYR A 1 88 ? -1.316 2.979 7.852 1.00 85.31 88 TYR A C 1
ATOM 707 O O . TYR A 1 88 ? -2.197 2.164 8.112 1.00 85.31 88 TYR A O 1
ATOM 715 N N . CYS A 1 89 ? -1.157 4.109 8.550 1.00 81.81 89 CYS A N 1
ATOM 716 C CA . CYS A 1 89 ? -2.026 4.497 9.663 1.00 81.81 89 CYS A CA 1
ATOM 717 C C . CYS A 1 89 ? -3.481 4.549 9.206 1.00 81.81 89 CYS A C 1
ATOM 719 O O . CYS A 1 89 ? -4.346 3.950 9.836 1.00 81.81 89 CYS A O 1
ATOM 721 N N . ASP A 1 90 ? -3.736 5.229 8.092 1.00 87.62 90 ASP A N 1
ATOM 722 C CA . ASP A 1 90 ? -5.088 5.445 7.600 1.00 87.62 90 ASP A CA 1
ATOM 723 C C . ASP A 1 90 ? -5.755 4.128 7.183 1.00 87.62 90 ASP A C 1
ATOM 725 O O . ASP A 1 90 ? -6.908 3.882 7.538 1.00 87.62 90 ASP A O 1
ATOM 729 N N . VAL A 1 91 ? -5.006 3.230 6.534 1.00 89.25 91 VAL A N 1
ATOM 730 C CA . VAL A 1 91 ? -5.468 1.875 6.191 1.00 89.25 91 VAL A CA 1
ATOM 731 C C . VAL A 1 91 ? -5.703 1.021 7.440 1.00 89.25 91 VAL A C 1
ATOM 733 O O . VAL A 1 91 ? -6.703 0.310 7.514 1.00 89.25 91 VAL A O 1
ATOM 736 N N . ALA A 1 92 ? -4.832 1.096 8.450 1.00 87.44 92 ALA A N 1
ATOM 737 C CA . ALA A 1 92 ? -5.005 0.362 9.703 1.00 87.44 92 ALA A CA 1
ATOM 738 C C . ALA A 1 92 ? -6.261 0.815 10.470 1.00 87.44 92 ALA A C 1
ATOM 740 O O . ALA A 1 92 ? -6.998 -0.024 11.000 1.00 87.44 92 ALA A O 1
ATOM 741 N N . VAL A 1 93 ? -6.527 2.127 10.505 1.00 87.56 93 VAL A N 1
ATOM 742 C CA . VAL A 1 93 ? -7.745 2.708 11.094 1.00 87.56 93 VAL A CA 1
ATOM 743 C C . VAL A 1 93 ? -8.980 2.217 10.341 1.00 87.56 93 VAL A C 1
ATOM 745 O O . VAL A 1 93 ? -9.894 1.698 10.978 1.00 87.56 93 VAL A O 1
ATOM 748 N N . GLU A 1 94 ? -8.988 2.322 9.009 1.00 89.12 94 GLU A N 1
ATOM 749 C CA . GLU A 1 94 ? -10.097 1.870 8.159 1.00 89.12 94 GLU A CA 1
ATOM 750 C C . GLU A 1 94 ? -10.425 0.399 8.392 1.00 89.12 94 GLU A C 1
ATOM 752 O O . GLU A 1 94 ? -11.563 0.064 8.709 1.00 89.12 94 GLU A O 1
ATOM 757 N N . CYS A 1 95 ? -9.423 -0.480 8.315 1.00 86.62 95 CYS A N 1
ATOM 758 C CA . CYS A 1 95 ? -9.616 -1.906 8.538 1.00 86.62 95 CYS A CA 1
ATOM 759 C C . CYS A 1 95 ? -10.177 -2.187 9.944 1.00 86.62 95 CYS A C 1
ATOM 761 O O . CYS A 1 95 ? -11.099 -2.988 10.090 1.00 86.62 95 CYS A O 1
ATOM 763 N N . THR A 1 96 ? -9.681 -1.486 10.972 1.00 83.88 96 THR A N 1
ATOM 764 C CA . THR A 1 96 ? -10.164 -1.642 12.356 1.00 83.88 96 THR A CA 1
ATOM 765 C C . THR A 1 96 ? -11.631 -1.218 12.499 1.00 83.88 96 THR A C 1
ATOM 767 O O . THR A 1 96 ? -12.425 -1.930 13.115 1.00 83.88 96 THR A O 1
ATOM 770 N N . VAL A 1 97 ? -12.016 -0.074 11.921 1.00 82.88 97 VAL A N 1
ATOM 771 C CA . VAL A 1 97 ? -13.400 0.427 11.978 1.00 82.88 97 VAL A CA 1
ATOM 772 C C . VAL A 1 97 ? -14.341 -0.445 11.152 1.00 82.88 97 VAL A C 1
ATOM 774 O O . VAL A 1 97 ? -15.434 -0.762 11.612 1.00 82.88 97 VAL A O 1
ATOM 777 N N . MET A 1 98 ? -13.912 -0.893 9.975 1.00 82.19 98 MET A N 1
ATOM 778 C CA . MET A 1 98 ? -14.703 -1.782 9.125 1.00 82.19 98 MET A CA 1
ATOM 779 C C . MET A 1 98 ? -14.991 -3.118 9.812 1.00 82.19 98 MET A C 1
ATOM 781 O O . MET A 1 98 ? -16.099 -3.638 9.690 1.00 82.19 98 MET A O 1
ATOM 785 N N . VAL A 1 99 ? -14.040 -3.665 10.572 1.00 79.88 99 VAL A N 1
ATOM 786 C CA . VAL A 1 99 ? -14.279 -4.860 11.395 1.00 79.88 99 VAL A CA 1
ATOM 787 C C . VAL A 1 99 ? -15.243 -4.562 12.545 1.00 79.88 99 VAL A C 1
ATOM 789 O O . VAL A 1 99 ? -16.130 -5.370 12.817 1.00 79.88 99 VAL A O 1
ATOM 792 N N . LEU A 1 100 ? -15.127 -3.400 13.195 1.00 76.31 100 LEU A N 1
ATOM 793 C CA . LEU A 1 100 ? -16.074 -2.988 14.234 1.00 76.31 100 LEU A CA 1
ATOM 794 C C . LEU A 1 100 ? -17.514 -2.898 13.706 1.00 76.31 100 LEU A C 1
ATOM 796 O O . LEU A 1 100 ? -18.426 -3.378 14.377 1.00 76.31 100 LEU A O 1
ATOM 800 N N . ASP A 1 101 ? -17.701 -2.314 12.521 1.00 72.94 101 ASP A N 1
ATOM 801 C CA . ASP A 1 101 ? -19.017 -2.102 11.906 1.00 72.94 101 ASP A CA 1
ATOM 802 C C . ASP A 1 101 ? -19.633 -3.409 11.372 1.00 72.94 101 ASP A C 1
ATOM 804 O O . ASP A 1 101 ? -20.821 -3.662 11.564 1.00 72.94 101 ASP A O 1
ATOM 808 N N . ASN A 1 102 ? -18.824 -4.283 10.757 1.00 76.00 102 ASN A N 1
ATOM 809 C CA . ASN A 1 102 ? -19.320 -5.490 10.080 1.00 76.00 102 ASN A CA 1
ATOM 810 C C . ASN A 1 102 ? -19.319 -6.760 10.946 1.00 76.00 102 ASN A C 1
ATOM 812 O O . ASN A 1 102 ? -20.134 -7.656 10.727 1.00 76.00 102 ASN A O 1
ATOM 816 N N . GLU A 1 103 ? -18.386 -6.882 11.891 1.00 76.38 103 GLU A N 1
ATOM 817 C CA . GLU A 1 103 ? -18.086 -8.150 12.575 1.00 76.38 103 GLU A CA 1
ATOM 818 C C . GLU A 1 103 ? -18.206 -8.056 14.103 1.00 76.38 103 GLU A C 1
ATOM 820 O O . GLU A 1 103 ? -18.178 -9.073 14.800 1.00 76.38 103 GLU A O 1
ATOM 825 N N . GLY A 1 104 ? -18.401 -6.844 14.626 1.00 73.06 104 GLY A N 1
ATOM 826 C CA . GLY A 1 104 ? -18.686 -6.583 16.028 1.00 73.06 104 GLY A CA 1
ATOM 827 C C . GLY A 1 104 ? -17.450 -6.440 16.921 1.00 73.06 104 GLY A C 1
ATOM 828 O O . GLY A 1 104 ? -16.294 -6.579 16.514 1.00 73.06 104 GLY A O 1
ATOM 829 N N . LEU A 1 105 ? -17.718 -6.135 18.193 1.00 72.88 105 LEU A N 1
ATOM 830 C CA . LEU A 1 105 ? -16.709 -5.698 19.163 1.00 72.88 105 LEU A CA 1
ATOM 831 C C . LEU A 1 105 ? -15.626 -6.753 19.448 1.00 72.88 105 LEU A C 1
ATOM 833 O O . LEU A 1 105 ? -14.471 -6.394 19.648 1.00 72.88 105 LEU A O 1
ATOM 837 N N . GLU A 1 106 ? -15.971 -8.044 19.447 1.00 71.94 106 GLU A N 1
ATOM 838 C CA . GLU A 1 106 ? -15.027 -9.134 19.742 1.00 71.94 106 GLU A CA 1
ATOM 839 C C . GLU A 1 106 ? -13.942 -9.262 18.665 1.00 71.94 106 GLU A C 1
ATOM 841 O O . GLU A 1 106 ? -12.754 -9.356 18.980 1.00 71.94 106 GLU A O 1
ATOM 846 N N . ARG A 1 107 ? -14.321 -9.183 17.383 1.00 72.94 107 ARG A N 1
ATOM 847 C CA . ARG A 1 107 ? -13.355 -9.241 16.281 1.00 72.94 107 ARG A CA 1
ATOM 848 C C . ARG A 1 107 ? -12.572 -7.939 16.143 1.00 72.94 107 ARG A C 1
ATOM 850 O O . ARG A 1 107 ? -11.369 -7.982 15.888 1.00 72.94 107 ARG A O 1
ATOM 857 N N . CYS A 1 108 ? -13.209 -6.802 16.430 1.00 72.94 108 CYS A N 1
ATOM 858 C CA . CYS A 1 108 ? -12.518 -5.519 16.555 1.00 72.94 108 CYS A CA 1
ATOM 859 C C . CYS A 1 108 ? -11.442 -5.575 17.648 1.00 72.94 108 CYS A C 1
ATOM 861 O O . CYS A 1 108 ? -10.310 -5.163 17.418 1.00 72.94 108 CYS A O 1
ATOM 863 N N . PHE A 1 109 ? -11.740 -6.165 18.805 1.00 72.12 109 PHE A N 1
ATOM 864 C CA . PHE A 1 109 ? -10.778 -6.309 19.895 1.00 72.12 109 PHE A CA 1
ATOM 865 C C . PHE A 1 109 ? -9.544 -7.133 19.500 1.00 72.12 109 PHE A C 1
ATOM 867 O O . PHE A 1 109 ? -8.412 -6.738 19.794 1.00 72.12 109 PHE A O 1
ATOM 874 N N . GLU A 1 110 ? -9.735 -8.253 18.800 1.00 74.81 110 GLU A N 1
ATOM 875 C CA . GLU A 1 110 ? -8.625 -9.083 18.318 1.00 74.81 110 GLU A CA 1
ATOM 876 C C . GLU A 1 110 ? -7.826 -8.407 17.197 1.00 74.81 110 GLU A C 1
ATOM 878 O O . GLU A 1 110 ? -6.589 -8.473 17.190 1.00 74.81 110 GLU A O 1
ATOM 883 N N . MET A 1 111 ? -8.495 -7.677 16.299 1.00 75.88 111 MET A N 1
ATOM 884 C CA . MET A 1 111 ? -7.812 -6.844 15.312 1.00 75.88 111 MET A CA 1
ATOM 885 C C . MET A 1 111 ? -6.998 -5.753 15.998 1.00 75.88 111 MET A C 1
ATOM 887 O O . MET A 1 111 ? -5.834 -5.545 15.646 1.00 75.88 111 MET A O 1
ATOM 891 N N . VAL A 1 112 ? -7.550 -5.132 17.045 1.00 73.06 112 VAL A N 1
ATOM 892 C CA . VAL A 1 112 ? -6.854 -4.083 17.774 1.00 73.06 112 VAL A CA 1
ATOM 893 C C . VAL A 1 112 ? -5.607 -4.623 18.461 1.00 73.06 112 VAL A C 1
ATOM 895 O O . VAL A 1 112 ? -4.512 -4.080 18.308 1.00 73.06 112 VAL A O 1
ATOM 898 N N . LYS A 1 113 ? -5.728 -5.766 19.137 1.00 72.69 113 LYS A N 1
ATOM 899 C CA . LYS A 1 113 ? -4.587 -6.470 19.730 1.00 72.69 113 LYS A CA 1
ATOM 900 C C . LYS A 1 113 ? -3.546 -6.931 18.720 1.00 72.69 113 LYS A C 1
ATOM 902 O O . LYS A 1 113 ? -2.398 -7.148 19.104 1.00 72.69 113 LYS A O 1
ATOM 907 N N . THR A 1 114 ? -3.919 -7.159 17.468 1.00 73.12 114 THR A N 1
ATOM 908 C CA . THR A 1 114 ? -2.993 -7.682 16.462 1.00 73.12 114 THR A CA 1
ATOM 909 C C . THR A 1 114 ? -2.293 -6.545 15.735 1.00 73.12 114 THR A C 1
ATOM 911 O O . THR A 1 114 ? -1.065 -6.476 15.768 1.00 73.12 114 THR A O 1
ATOM 914 N N . VAL A 1 115 ? -3.057 -5.625 15.150 1.00 73.94 115 VAL A N 1
ATOM 915 C CA . VAL A 1 115 ? -2.557 -4.497 14.355 1.00 73.94 115 VAL A CA 1
ATOM 916 C C . VAL A 1 115 ? -1.922 -3.442 15.261 1.00 73.94 115 VAL A C 1
ATOM 918 O O . VAL A 1 115 ? -0.738 -3.140 15.123 1.00 73.94 115 VAL A O 1
ATOM 921 N N . TRP A 1 116 ? -2.639 -2.953 16.279 1.00 71.94 116 TRP A N 1
ATOM 922 C CA . TRP A 1 116 ? -2.141 -1.856 17.120 1.00 71.94 116 TRP A CA 1
ATOM 923 C C . TRP A 1 116 ? -1.044 -2.275 18.104 1.00 71.94 116 TRP A C 1
ATOM 925 O O . TRP A 1 116 ? -0.226 -1.448 18.510 1.00 71.94 116 TRP A O 1
ATOM 935 N N . ARG A 1 117 ? -0.944 -3.566 18.445 1.00 68.56 117 ARG A N 1
ATOM 936 C CA . ARG A 1 117 ? 0.214 -4.098 19.186 1.00 68.56 117 ARG A CA 1
ATOM 937 C C . ARG A 1 117 ? 1.459 -4.196 18.313 1.00 68.56 117 ARG A C 1
ATOM 939 O O . ARG A 1 117 ? 2.530 -3.846 18.796 1.00 68.56 117 ARG A O 1
ATOM 946 N N . LYS A 1 118 ? 1.338 -4.654 17.058 1.00 69.00 118 LYS A N 1
ATOM 947 C CA . LYS A 1 118 ? 2.460 -4.651 16.100 1.00 69.00 118 LYS A CA 1
ATOM 948 C C . LYS A 1 118 ? 2.973 -3.228 15.911 1.00 69.00 118 LYS A C 1
ATOM 950 O O . LYS A 1 118 ? 4.155 -2.975 16.120 1.00 69.00 118 LYS A O 1
ATOM 955 N N . ILE A 1 119 ? 2.052 -2.299 15.677 1.00 66.69 119 ILE A N 1
ATOM 956 C CA . ILE A 1 119 ? 2.317 -0.863 15.638 1.00 66.69 119 ILE A CA 1
ATOM 957 C C . ILE A 1 119 ? 3.012 -0.400 16.917 1.00 66.69 119 ILE A C 1
ATOM 959 O O . ILE A 1 119 ? 4.082 0.182 16.851 1.00 66.69 119 ILE A O 1
ATOM 963 N N . GLY A 1 120 ? 2.480 -0.733 18.094 1.00 62.28 120 GLY A N 1
ATOM 964 C CA . GLY A 1 120 ? 3.111 -0.417 19.376 1.00 62.28 120 GLY A CA 1
ATOM 965 C C . GLY A 1 120 ? 4.539 -0.962 19.515 1.00 62.28 120 GLY A C 1
ATOM 966 O O . GLY A 1 120 ? 5.416 -0.257 20.000 1.00 62.28 120 GLY A O 1
ATOM 967 N N . SER A 1 121 ? 4.804 -2.181 19.041 1.00 63.03 121 SER A N 1
ATOM 968 C CA . SER A 1 121 ? 6.152 -2.763 19.067 1.00 63.03 121 SER A CA 1
ATOM 969 C C . SER A 1 121 ? 7.111 -2.069 18.097 1.00 63.03 121 SER A C 1
ATOM 971 O O . SER A 1 121 ? 8.269 -1.836 18.438 1.00 63.03 121 SER A O 1
ATOM 973 N N . MET A 1 122 ? 6.614 -1.649 16.929 1.00 62.03 122 MET A N 1
ATOM 974 C CA . MET A 1 122 ? 7.352 -0.781 16.010 1.00 62.03 122 MET A CA 1
ATOM 975 C C . MET A 1 122 ? 7.631 0.576 16.673 1.00 62.03 122 MET A C 1
ATOM 977 O O . MET A 1 122 ? 8.723 1.112 16.523 1.00 62.03 122 MET A O 1
ATOM 981 N N . VAL A 1 123 ? 6.696 1.081 17.489 1.00 57.81 123 VAL A N 1
ATOM 982 C CA . VAL A 1 123 ? 6.836 2.328 18.256 1.00 57.81 123 VAL A CA 1
ATOM 983 C C . VAL A 1 123 ? 7.932 2.291 19.314 1.00 57.81 123 VAL A C 1
ATOM 985 O O . VAL A 1 123 ? 8.682 3.255 19.480 1.00 57.81 123 VAL A O 1
ATOM 988 N N . GLU A 1 124 ? 8.062 1.174 20.016 1.00 54.78 124 GLU A N 1
ATOM 989 C CA . GLU A 1 124 ? 9.062 0.998 21.072 1.00 54.78 124 GLU A CA 1
ATOM 990 C C . GLU A 1 124 ? 10.474 0.758 20.515 1.00 54.78 124 GLU A C 1
ATOM 992 O O . GLU A 1 124 ? 11.479 1.135 21.134 1.00 54.78 124 GLU A O 1
ATOM 997 N N . CYS A 1 125 ? 10.576 0.197 19.310 1.00 53.50 125 CYS A N 1
ATOM 998 C CA . CYS A 1 125 ? 11.826 0.117 18.573 1.00 53.50 125 CYS A CA 1
ATOM 999 C C . CYS A 1 125 ? 12.218 1.507 18.045 1.00 53.50 125 CYS A C 1
ATOM 1001 O O . CYS A 1 125 ? 11.870 1.876 16.933 1.00 53.50 125 CYS A O 1
ATOM 1003 N N . LYS A 1 126 ? 13.045 2.254 18.795 1.00 48.72 126 LYS A N 1
ATOM 1004 C CA . LYS A 1 126 ? 13.605 3.583 18.425 1.00 48.72 126 LYS A CA 1
ATOM 1005 C C . LYS A 1 126 ? 14.305 3.680 17.048 1.00 48.72 126 LYS A C 1
ATOM 1007 O O . LYS A 1 126 ? 14.725 4.768 16.669 1.00 48.72 126 LYS A O 1
ATOM 1012 N N . ASN A 1 127 ? 14.463 2.562 16.337 1.00 48.97 127 ASN A N 1
ATOM 1013 C CA . ASN A 1 127 ? 15.028 2.470 14.989 1.00 48.97 127 ASN A CA 1
ATOM 1014 C C . ASN A 1 127 ? 13.988 2.223 13.887 1.00 48.97 127 ASN A C 1
ATOM 1016 O O . ASN A 1 127 ? 14.352 2.297 12.716 1.00 48.97 127 ASN A O 1
ATOM 1020 N N . ALA A 1 128 ? 12.733 1.917 14.217 1.00 51.88 128 ALA A N 1
ATOM 1021 C CA . ALA A 1 128 ? 11.693 1.831 13.210 1.00 51.88 128 ALA A CA 1
ATOM 1022 C C . ALA A 1 128 ? 11.280 3.262 12.860 1.00 51.88 128 ALA A C 1
ATOM 1024 O O . ALA A 1 128 ? 10.863 4.031 13.726 1.00 51.88 128 ALA A O 1
ATOM 1025 N N . GLY A 1 129 ? 11.382 3.638 11.587 1.00 52.06 129 GLY A N 1
ATOM 1026 C CA . GLY A 1 129 ? 10.898 4.933 11.100 1.00 52.06 129 GLY A CA 1
ATOM 1027 C C . GLY A 1 129 ? 9.376 5.093 11.207 1.00 52.06 129 GLY A C 1
ATOM 1028 O O . GLY A 1 129 ? 8.860 6.090 10.736 1.00 52.06 129 GLY A O 1
ATOM 1029 N N . LEU A 1 130 ? 8.678 4.133 11.828 1.00 52.84 130 LEU A N 1
ATOM 1030 C CA . LEU A 1 130 ? 7.248 3.852 11.742 1.00 52.84 130 LEU A CA 1
ATOM 1031 C C . LEU A 1 130 ? 6.324 4.647 12.675 1.00 52.84 130 LEU A C 1
ATOM 1033 O O . LEU A 1 130 ? 5.123 4.393 12.731 1.00 52.84 130 LEU A O 1
ATOM 1037 N N . VAL A 1 131 ? 6.860 5.598 13.433 1.00 56.44 131 VAL A N 1
ATOM 1038 C CA . VAL A 1 131 ? 6.174 6.173 14.598 1.00 56.44 131 VAL A CA 1
ATOM 1039 C C . VAL A 1 131 ? 5.765 7.609 14.338 1.00 56.44 131 VAL A C 1
ATOM 1041 O O . VAL A 1 131 ? 6.570 8.527 14.502 1.00 56.44 131 VAL A O 1
ATOM 1044 N N . SER A 1 132 ? 4.503 7.826 13.974 1.00 63.53 132 SER A N 1
ATOM 1045 C CA . SER A 1 132 ? 3.911 9.165 13.991 1.00 63.53 132 SER A CA 1
ATOM 1046 C C . SER A 1 132 ? 3.160 9.410 15.303 1.00 63.53 132 SER A C 1
ATOM 1048 O O . SER A 1 132 ? 2.668 8.485 15.953 1.00 63.53 132 SER A O 1
ATOM 1050 N N . TYR A 1 133 ? 3.054 10.680 15.698 1.00 67.38 133 TYR A N 1
ATOM 1051 C CA . TYR A 1 133 ? 2.217 11.084 16.831 1.00 67.38 133 TYR A CA 1
ATOM 1052 C C . TYR A 1 133 ? 0.746 10.693 16.605 1.00 67.38 133 TYR A C 1
ATOM 1054 O O . TYR A 1 133 ? 0.066 10.253 17.530 1.00 67.38 133 TYR A O 1
ATOM 1062 N N . ASP A 1 134 ? 0.282 10.767 15.355 1.00 70.50 134 ASP A N 1
ATOM 1063 C CA . ASP A 1 134 ? -1.077 10.387 14.970 1.00 70.50 134 ASP A CA 1
ATOM 1064 C C . ASP A 1 134 ? -1.349 8.899 15.201 1.00 70.50 134 ASP A C 1
ATOM 1066 O O . ASP A 1 134 ? -2.420 8.541 15.687 1.00 70.50 134 ASP A O 1
ATOM 1070 N N . LEU A 1 135 ? -0.369 8.037 14.925 1.00 71.31 135 LEU 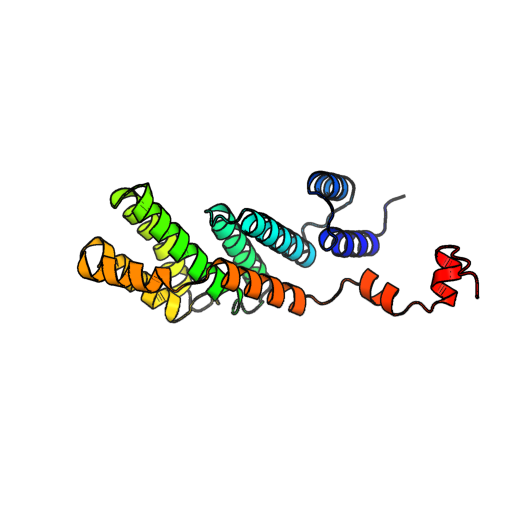A N 1
ATOM 1071 C CA . LEU A 1 135 ? -0.478 6.594 15.120 1.00 71.31 135 LEU A CA 1
ATOM 1072 C C . LEU A 1 135 ? -0.599 6.214 16.601 1.00 71.31 135 LEU A C 1
ATOM 1074 O O . LEU A 1 135 ? -1.388 5.341 16.961 1.00 71.31 135 LEU A O 1
ATOM 1078 N N . ILE A 1 136 ? 0.146 6.905 17.469 1.00 74.69 136 ILE A N 1
ATOM 1079 C CA . ILE A 1 136 ? 0.051 6.736 18.925 1.00 74.69 136 ILE A CA 1
ATOM 1080 C C . ILE A 1 136 ? -1.327 7.187 19.419 1.00 74.69 136 ILE A C 1
ATOM 1082 O O . ILE A 1 136 ? -1.968 6.463 20.178 1.00 74.69 136 ILE A O 1
ATOM 1086 N N . ASN A 1 137 ? -1.814 8.336 18.944 1.00 82.06 137 ASN A N 1
ATOM 1087 C CA . ASN A 1 137 ? -3.137 8.833 19.317 1.00 82.06 137 ASN A CA 1
ATOM 1088 C C . ASN A 1 137 ? -4.240 7.864 18.884 1.00 82.06 137 ASN A C 1
ATOM 1090 O O . ASN A 1 137 ? -5.127 7.561 19.673 1.00 82.06 137 ASN A O 1
ATOM 1094 N N . TRP A 1 138 ? -4.170 7.336 17.659 1.00 83.75 138 TRP A N 1
ATOM 1095 C CA . TRP A 1 138 ? -5.133 6.340 17.194 1.00 83.75 138 TRP A CA 1
ATOM 1096 C C . TRP A 1 138 ? -5.111 5.068 18.034 1.00 83.75 138 TRP A C 1
ATOM 1098 O O . TRP A 1 138 ? -6.176 4.584 18.408 1.00 83.75 138 TRP A O 1
ATOM 1108 N N . LYS A 1 139 ? -3.925 4.560 18.387 1.00 80.06 139 LYS A N 1
ATOM 1109 C CA . LYS A 1 139 ? -3.798 3.408 19.285 1.00 80.06 139 LYS A CA 1
ATOM 1110 C C . LYS A 1 139 ? -4.526 3.655 20.607 1.00 80.06 139 LYS A C 1
ATOM 1112 O O . LYS A 1 139 ? -5.356 2.843 21.004 1.00 80.06 139 LYS A O 1
ATOM 1117 N N . GLU A 1 140 ? -4.232 4.771 21.271 1.00 82.19 140 GLU A N 1
ATOM 1118 C CA . GLU A 1 140 ? -4.871 5.108 22.545 1.00 82.19 140 GLU A CA 1
ATOM 1119 C C . GLU A 1 140 ? -6.385 5.300 22.408 1.00 82.19 140 GLU A C 1
ATOM 1121 O O . GLU A 1 140 ? -7.145 4.888 23.287 1.00 82.19 140 GLU A O 1
ATOM 1126 N N . ASP A 1 141 ? -6.823 5.938 21.321 1.00 85.31 141 ASP A N 1
ATOM 1127 C CA . ASP A 1 141 ? -8.232 6.175 21.029 1.00 85.31 141 ASP A CA 1
ATOM 1128 C C . ASP A 1 141 ? -8.979 4.839 20.853 1.00 85.31 141 ASP A C 1
ATOM 1130 O O . ASP A 1 141 ? -10.038 4.654 21.454 1.00 85.31 141 ASP A O 1
ATOM 1134 N N . PHE A 1 142 ? -8.416 3.877 20.108 1.00 82.31 142 PHE A N 1
ATOM 1135 C CA . PHE A 1 142 ? -9.002 2.542 19.929 1.00 82.31 142 PHE A CA 1
ATOM 1136 C C . PHE A 1 142 ? -8.986 1.707 21.211 1.00 82.31 142 PHE A C 1
ATOM 1138 O O . PHE A 1 142 ? -9.994 1.080 21.541 1.00 82.31 142 PHE A O 1
ATOM 1145 N N . GLU A 1 143 ? -7.886 1.728 21.970 1.00 81.75 143 GLU A N 1
ATOM 1146 C CA . GLU A 1 143 ? -7.790 1.031 23.260 1.00 81.75 143 GLU A CA 1
ATOM 1147 C C . GLU A 1 143 ? -8.852 1.525 24.255 1.00 81.75 143 GLU A C 1
ATOM 1149 O O . GLU A 1 143 ? -9.430 0.719 24.986 1.00 81.75 143 GLU A O 1
ATOM 1154 N N . LYS A 1 144 ? -9.155 2.830 24.258 1.00 84.19 144 LYS A N 1
ATOM 1155 C CA . LYS A 1 144 ? -10.224 3.426 25.079 1.00 84.19 144 LYS A CA 1
ATOM 1156 C C . LYS A 1 144 ? -11.618 3.154 24.505 1.00 84.19 144 LYS A C 1
ATOM 1158 O O . LYS A 1 144 ? -12.529 2.844 25.269 1.00 84.19 144 LYS A O 1
ATOM 1163 N N . ALA A 1 145 ? -11.789 3.240 23.184 1.00 81.00 145 ALA A N 1
ATOM 1164 C CA . ALA A 1 145 ? -13.072 3.050 22.502 1.00 81.00 145 ALA A CA 1
ATOM 1165 C C . ALA A 1 145 ? -13.687 1.665 22.733 1.00 81.00 145 ALA A C 1
ATOM 1167 O O . ALA A 1 145 ? -14.908 1.550 22.753 1.00 81.00 145 ALA A O 1
ATOM 1168 N N . ILE A 1 146 ? -12.862 0.637 22.962 1.00 76.75 146 ILE A N 1
ATOM 1169 C CA . ILE A 1 146 ? -13.326 -0.715 23.314 1.00 76.75 146 ILE A CA 1
ATOM 1170 C C . ILE A 1 146 ? -14.168 -0.721 24.602 1.00 76.75 146 ILE A C 1
ATOM 1172 O O . ILE A 1 146 ? -15.069 -1.546 24.742 1.00 76.75 146 ILE A O 1
ATOM 1176 N N . TRP A 1 147 ? -13.878 0.180 25.546 1.00 81.38 147 TRP A N 1
ATOM 1177 C CA . TRP A 1 147 ? -14.494 0.195 26.878 1.00 81.38 147 TRP A CA 1
ATOM 1178 C C . TRP A 1 147 ? -15.428 1.391 27.114 1.00 81.38 147 TRP A C 1
ATOM 1180 O O . TRP A 1 147 ? -16.118 1.424 28.133 1.00 81.38 147 TRP A O 1
ATOM 1190 N N . ASP A 1 148 ? -15.448 2.375 26.210 1.00 83.94 148 ASP A N 1
ATOM 1191 C CA . ASP A 1 148 ? -16.243 3.600 26.337 1.00 83.94 148 ASP A CA 1
ATOM 1192 C C . ASP A 1 148 ? -16.945 3.961 25.017 1.00 83.94 148 ASP A C 1
ATOM 1194 O O . ASP A 1 148 ? -16.338 4.489 24.080 1.00 83.94 148 ASP A O 1
ATOM 1198 N N . ASP A 1 149 ? -18.266 3.762 24.983 1.00 79.94 149 ASP A N 1
ATOM 1199 C CA . ASP A 1 149 ? -19.139 4.094 23.850 1.00 79.94 149 ASP A CA 1
ATOM 1200 C C . ASP A 1 149 ? -19.036 5.562 23.403 1.00 79.94 149 ASP A C 1
ATOM 1202 O O . ASP A 1 149 ? -19.245 5.881 22.228 1.00 79.94 149 ASP A O 1
ATOM 1206 N N . LYS A 1 150 ? -18.744 6.497 24.320 1.00 84.75 150 LYS A N 1
ATOM 1207 C CA . LYS A 1 150 ? -18.566 7.914 23.967 1.00 84.75 150 LYS A CA 1
ATOM 1208 C C . LYS A 1 150 ? -17.268 8.109 23.202 1.00 84.75 150 LYS A C 1
ATOM 1210 O O . LYS A 1 150 ? -17.266 8.839 22.212 1.00 84.75 150 LYS A O 1
ATOM 1215 N N . VAL A 1 151 ? -16.194 7.445 23.627 1.00 84.62 151 VAL A N 1
ATOM 1216 C CA . VAL A 1 151 ? -14.912 7.466 22.913 1.00 84.62 151 VAL A CA 1
ATOM 1217 C C . VAL A 1 151 ? -15.052 6.768 21.563 1.00 84.62 151 VAL A C 1
ATOM 1219 O O . VAL A 1 151 ? -14.599 7.313 20.560 1.00 84.62 151 VAL A O 1
ATOM 1222 N N . CYS A 1 152 ? -15.784 5.652 21.496 1.00 81.00 152 CYS A N 1
ATOM 1223 C CA . CYS A 1 152 ? -16.094 4.978 20.235 1.00 81.00 152 CYS A CA 1
ATOM 1224 C C . CYS A 1 152 ? -16.786 5.914 19.233 1.00 81.00 152 CYS A C 1
ATOM 1226 O O . CYS A 1 152 ? -16.396 5.976 18.069 1.00 81.00 152 CYS A O 1
ATOM 1228 N N . LYS A 1 153 ? -17.771 6.709 19.670 1.00 82.38 153 LYS A N 1
ATOM 1229 C CA . LYS A 1 153 ? -18.418 7.703 18.793 1.00 82.38 153 LYS A CA 1
ATOM 1230 C C . LYS A 1 153 ? -17.441 8.768 18.298 1.00 82.38 153 LYS A C 1
ATOM 1232 O O . LYS A 1 153 ? -17.493 9.132 17.129 1.00 82.38 153 LYS A O 1
ATOM 1237 N N . VAL A 1 154 ? -16.545 9.255 19.159 1.00 86.44 154 VAL A N 1
ATOM 1238 C CA . VAL A 1 154 ? -15.515 10.234 18.768 1.00 86.44 154 VAL A CA 1
ATOM 1239 C C . VAL A 1 154 ? -14.553 9.642 17.734 1.00 86.44 154 VAL A C 1
ATOM 1241 O O . VAL A 1 154 ? -14.252 10.308 16.745 1.00 86.44 154 VAL A O 1
ATOM 1244 N N . VAL A 1 155 ? -14.129 8.390 17.921 1.00 84.88 155 VAL A N 1
ATOM 1245 C CA . VAL A 1 155 ? -13.293 7.636 16.971 1.00 84.88 155 VAL A CA 1
ATOM 1246 C C . VAL A 1 155 ? -13.971 7.525 15.610 1.00 84.88 155 VAL A C 1
ATOM 1248 O O . VAL A 1 155 ? -13.357 7.868 14.603 1.00 84.88 155 VAL A O 1
ATOM 1251 N N . LEU A 1 156 ? -15.249 7.141 15.574 1.00 83.94 156 LEU A N 1
ATOM 1252 C CA . LEU A 1 156 ? -16.011 7.027 14.328 1.00 83.94 156 LEU A CA 1
ATOM 1253 C C . LEU A 1 156 ? -16.175 8.381 13.618 1.00 83.94 156 LEU A C 1
ATOM 1255 O O . LEU A 1 156 ? -16.042 8.459 12.401 1.00 83.94 156 LEU A O 1
ATOM 1259 N N . GLU A 1 157 ? -16.422 9.469 14.350 1.00 86.75 157 GLU A N 1
ATOM 1260 C CA . GLU A 1 157 ? -16.520 10.815 13.762 1.00 86.75 157 GLU A CA 1
ATOM 1261 C C . GLU A 1 157 ? -15.173 11.356 13.257 1.00 86.75 157 GLU A C 1
ATOM 1263 O O . GLU A 1 157 ? -15.132 12.125 12.294 1.00 86.75 157 GLU A O 1
ATOM 1268 N N . LYS A 1 158 ? -14.063 10.972 13.897 1.00 87.31 158 LYS A N 1
ATOM 1269 C CA . LYS A 1 158 ? -12.703 11.279 13.431 1.00 87.31 158 LYS A CA 1
ATOM 1270 C C . LYS A 1 158 ? -12.382 10.482 12.164 1.00 87.31 158 LYS A C 1
ATOM 1272 O O . LYS A 1 158 ? -11.887 11.064 11.204 1.00 87.31 158 LYS A O 1
ATOM 1277 N N . TRP A 1 159 ? -12.737 9.198 12.145 1.00 86.38 159 TRP A N 1
ATOM 1278 C CA . TRP A 1 159 ? -12.551 8.295 11.010 1.00 86.38 159 TRP A CA 1
ATOM 1279 C C . TRP A 1 159 ? -13.308 8.749 9.757 1.00 86.38 159 TRP A C 1
ATOM 1281 O O . TRP A 1 159 ? -12.709 8.845 8.695 1.00 86.38 159 TRP A O 1
ATOM 1291 N N . LYS A 1 160 ? -14.580 9.158 9.873 1.00 86.50 160 LYS A N 1
ATOM 1292 C CA . LYS A 1 160 ? -15.388 9.655 8.734 1.00 86.50 160 LYS A CA 1
ATOM 1293 C C . LYS A 1 160 ? -14.778 10.842 7.977 1.00 86.50 160 LYS A C 1
ATOM 1295 O O . LYS A 1 160 ? -15.226 11.162 6.880 1.00 86.50 160 LYS A O 1
ATOM 1300 N N . LYS A 1 161 ? -13.830 11.556 8.588 1.00 88.19 161 LYS A N 1
ATOM 1301 C CA . LYS A 1 161 ? -13.135 12.701 7.980 1.00 88.19 161 LYS A CA 1
ATOM 1302 C C . LYS A 1 161 ? -11.860 12.293 7.245 1.00 88.19 161 LYS A C 1
ATOM 1304 O O . LYS A 1 161 ? -11.220 13.156 6.649 1.00 88.19 161 LYS A O 1
ATOM 1309 N N . MET A 1 162 ? -11.465 11.028 7.336 1.00 88.38 162 MET A N 1
ATOM 1310 C CA . MET A 1 162 ? -10.285 10.496 6.673 1.00 88.38 162 MET A CA 1
ATOM 1311 C C . MET A 1 162 ? -10.616 10.159 5.226 1.00 88.38 162 MET A C 1
ATOM 1313 O O . MET A 1 162 ? -11.664 9.589 4.932 1.00 88.38 162 MET A O 1
ATOM 1317 N N . ASP A 1 163 ? -9.691 10.485 4.333 1.00 90.50 163 ASP A N 1
ATOM 1318 C CA . ASP A 1 163 ? -9.710 9.995 2.961 1.00 90.50 163 ASP A CA 1
ATOM 1319 C C . ASP A 1 163 ? -8.544 9.025 2.789 1.00 90.50 163 ASP A C 1
ATOM 1321 O O . ASP A 1 163 ? -7.426 9.397 2.430 1.00 90.50 163 ASP A O 1
ATOM 1325 N N . VAL A 1 164 ? -8.811 7.763 3.120 1.00 91.12 164 VAL A N 1
ATOM 1326 C CA . VAL A 1 164 ? -7.796 6.706 3.106 1.00 91.12 164 VAL A CA 1
ATOM 1327 C C . VAL A 1 164 ? -7.288 6.457 1.689 1.00 91.12 164 VAL A C 1
ATOM 1329 O O . VAL A 1 164 ? -6.093 6.240 1.486 1.00 91.12 164 VAL A O 1
ATOM 1332 N N . PHE A 1 165 ? -8.166 6.555 0.688 1.00 92.06 165 PHE A N 1
ATOM 1333 C CA . PHE A 1 165 ? -7.767 6.404 -0.707 1.00 92.06 165 PHE A CA 1
ATOM 1334 C C . PHE A 1 165 ? -6.842 7.532 -1.150 1.00 92.06 165 PHE A C 1
ATOM 1336 O O . PHE A 1 165 ? -5.872 7.264 -1.859 1.00 92.06 165 PHE A O 1
ATOM 1343 N N . GLU A 1 166 ? -7.107 8.770 -0.733 1.00 91.38 166 GLU A N 1
ATOM 1344 C CA . GLU A 1 166 ? -6.219 9.884 -1.046 1.00 91.38 166 GLU A CA 1
ATOM 1345 C C . GLU A 1 166 ? -4.865 9.744 -0.360 1.00 91.38 166 GLU A C 1
ATOM 1347 O O . GLU A 1 166 ? -3.843 9.862 -1.030 1.00 91.38 166 GLU A O 1
ATOM 1352 N N . SER A 1 167 ? -4.828 9.375 0.921 1.00 90.25 167 SER A N 1
ATOM 1353 C CA . SER A 1 167 ? -3.563 9.122 1.620 1.00 90.25 167 SER A CA 1
ATOM 1354 C C . SER A 1 167 ? -2.715 8.043 0.937 1.00 90.25 167 SER A C 1
ATOM 1356 O O . SER A 1 167 ? -1.498 8.195 0.814 1.00 90.25 167 SER A O 1
ATOM 1358 N N . VAL A 1 168 ? -3.335 6.966 0.443 1.00 92.50 168 VAL A N 1
ATOM 1359 C CA . VAL A 1 168 ? -2.614 5.914 -0.293 1.00 92.50 168 VAL A CA 1
ATOM 1360 C C . VAL A 1 168 ? -2.185 6.394 -1.687 1.00 92.50 168 VAL A C 1
ATOM 1362 O O . VAL A 1 168 ? -1.071 6.087 -2.115 1.00 92.50 168 VAL A O 1
ATOM 1365 N N . ARG A 1 169 ? -3.009 7.184 -2.392 1.00 93.06 169 ARG A N 1
ATOM 1366 C CA . ARG A 1 169 ? -2.635 7.788 -3.687 1.00 93.06 169 ARG A CA 1
ATOM 1367 C C . ARG A 1 169 ? -1.462 8.756 -3.555 1.00 93.06 169 ARG A C 1
ATOM 1369 O O . ARG A 1 169 ? -0.537 8.685 -4.364 1.00 93.06 169 ARG A O 1
ATOM 1376 N N . GLU A 1 170 ? -1.480 9.625 -2.545 1.00 91.25 170 GLU A N 1
ATOM 1377 C CA . GLU A 1 170 ? -0.373 10.529 -2.211 1.00 91.25 170 GLU A CA 1
ATOM 1378 C C . GLU A 1 170 ? 0.910 9.730 -1.973 1.00 91.25 170 GLU A C 1
ATOM 1380 O O . GLU A 1 170 ? 1.935 10.005 -2.599 1.00 91.25 170 GLU A O 1
ATOM 1385 N N . TYR A 1 171 ? 0.825 8.675 -1.158 1.00 90.75 171 TYR A N 1
ATOM 1386 C CA . TYR A 1 171 ? 1.953 7.793 -0.886 1.00 90.75 171 TYR A CA 1
ATOM 1387 C C . TYR A 1 171 ? 2.544 7.176 -2.164 1.00 90.75 171 TYR A C 1
ATOM 1389 O O . TYR A 1 171 ? 3.749 7.277 -2.407 1.00 90.75 171 TYR A O 1
ATOM 1397 N N . VAL A 1 172 ? 1.711 6.556 -3.005 1.00 92.19 172 VAL A N 1
ATOM 1398 C CA . VAL A 1 172 ? 2.161 5.931 -4.258 1.00 92.19 172 VAL A CA 1
ATOM 1399 C C . VAL A 1 172 ? 2.813 6.961 -5.180 1.00 92.19 172 VAL A C 1
ATOM 1401 O O . VAL A 1 172 ? 3.874 6.702 -5.759 1.00 92.19 172 VAL A O 1
ATOM 1404 N N . LYS A 1 173 ? 2.200 8.142 -5.305 1.00 91.38 173 LYS A N 1
ATOM 1405 C CA . LYS A 1 173 ? 2.702 9.242 -6.131 1.00 91.38 173 LYS A CA 1
ATOM 1406 C C . LYS A 1 173 ? 4.077 9.710 -5.661 1.00 91.38 173 LYS A C 1
ATOM 1408 O O . LYS A 1 173 ? 4.984 9.841 -6.487 1.00 91.38 173 LYS A O 1
ATOM 1413 N N . ASP A 1 174 ? 4.253 9.930 -4.363 1.00 89.44 174 ASP A N 1
ATOM 1414 C CA . ASP A 1 174 ? 5.525 10.375 -3.796 1.00 89.44 174 ASP A CA 1
ATOM 1415 C C . ASP A 1 174 ? 6.603 9.290 -3.898 1.00 89.44 174 ASP A C 1
ATOM 1417 O O . ASP A 1 174 ? 7.742 9.574 -4.289 1.00 89.44 174 ASP A O 1
ATOM 1421 N N . ALA A 1 175 ? 6.237 8.028 -3.661 1.00 89.50 175 ALA A N 1
ATOM 1422 C CA . ALA A 1 175 ? 7.133 6.893 -3.838 1.00 89.50 175 ALA A CA 1
ATOM 1423 C C . ALA A 1 175 ? 7.624 6.779 -5.291 1.00 89.50 175 ALA A C 1
ATOM 1425 O O . ALA A 1 175 ? 8.834 6.694 -5.517 1.00 89.50 175 ALA A O 1
ATOM 1426 N N . ARG A 1 176 ? 6.726 6.861 -6.284 1.00 89.25 176 ARG A N 1
ATOM 1427 C CA . ARG A 1 176 ? 7.093 6.865 -7.713 1.00 89.25 176 ARG A CA 1
ATOM 1428 C C . ARG A 1 176 ? 7.957 8.070 -8.076 1.00 89.25 176 ARG A C 1
ATOM 1430 O O . ARG A 1 176 ? 8.963 7.916 -8.767 1.00 89.25 176 ARG A O 1
ATOM 1437 N N . LYS A 1 177 ? 7.619 9.261 -7.572 1.00 90.06 177 LYS A N 1
ATOM 1438 C CA . LYS A 1 177 ? 8.399 10.485 -7.803 1.00 90.06 177 LYS A CA 1
ATOM 1439 C C . LYS A 1 177 ? 9.837 10.347 -7.303 1.00 90.06 177 LYS A C 1
ATOM 1441 O O . LYS A 1 177 ? 10.759 10.767 -7.995 1.00 90.06 177 LYS A O 1
ATOM 1446 N N . LYS A 1 178 ? 10.042 9.734 -6.133 1.00 87.75 178 LYS A N 1
ATOM 1447 C CA . LYS A 1 178 ? 11.381 9.464 -5.579 1.00 87.75 178 LYS A CA 1
ATOM 1448 C C . LYS A 1 178 ? 12.189 8.471 -6.405 1.00 87.75 178 LYS A C 1
ATOM 1450 O O . LYS A 1 178 ? 13.409 8.587 -6.448 1.00 87.75 178 LYS A O 1
ATOM 1455 N N . MET A 1 179 ? 11.528 7.502 -7.035 1.00 87.56 179 MET A N 1
ATOM 1456 C CA . MET A 1 179 ? 12.193 6.542 -7.920 1.00 87.56 179 MET A CA 1
ATOM 1457 C C . MET A 1 179 ? 12.616 7.168 -9.251 1.00 87.56 179 MET A C 1
ATOM 1459 O O . MET A 1 179 ? 13.555 6.680 -9.872 1.00 87.56 179 MET A O 1
ATOM 1463 N N . GLY A 1 180 ? 11.946 8.241 -9.678 1.00 90.31 180 GLY A N 1
ATOM 1464 C CA . GLY A 1 180 ? 12.191 8.874 -10.969 1.00 90.31 180 GLY A CA 1
ATOM 1465 C C . GLY A 1 180 ? 11.726 8.015 -12.155 1.00 90.31 180 GLY A C 1
ATOM 1466 O O . GLY A 1 180 ? 11.141 6.940 -11.955 1.00 90.31 180 GLY A O 1
ATOM 1467 N N . PRO A 1 181 ? 11.940 8.499 -13.391 1.00 90.81 181 PRO A N 1
ATOM 1468 C CA . PRO A 1 181 ? 11.660 7.736 -14.604 1.00 90.81 181 PRO A CA 1
ATOM 1469 C C . PRO A 1 181 ? 12.593 6.525 -14.730 1.00 90.81 181 PRO A C 1
ATOM 1471 O O . PRO A 1 181 ? 13.714 6.517 -14.214 1.00 90.81 181 PRO A O 1
ATOM 1474 N N . SER A 1 182 ? 12.131 5.503 -15.440 1.00 91.25 182 SER A N 1
ATOM 1475 C CA . SER A 1 182 ? 12.953 4.369 -15.856 1.00 91.25 182 SER A CA 1
ATOM 1476 C C . SER A 1 182 ? 14.076 4.820 -16.791 1.00 91.25 182 SER A C 1
ATOM 1478 O O . SER A 1 182 ? 13.983 5.838 -17.482 1.00 91.25 182 SER A O 1
ATOM 1480 N N . PHE A 1 183 ? 15.142 4.023 -16.873 1.00 90.38 183 PHE A N 1
ATOM 1481 C CA . PHE A 1 183 ? 16.234 4.304 -17.806 1.00 90.38 183 PHE A CA 1
ATOM 1482 C C . PHE A 1 183 ? 15.745 4.391 -19.261 1.00 90.38 183 PHE A C 1
ATOM 1484 O O . PHE A 1 183 ? 16.182 5.274 -19.993 1.00 90.38 183 PHE A O 1
ATOM 1491 N N . LEU A 1 184 ? 14.818 3.515 -19.669 1.00 90.81 184 LEU A N 1
ATOM 1492 C CA . LEU A 1 184 ? 14.287 3.510 -21.034 1.00 90.81 184 LEU A CA 1
ATOM 1493 C C . LEU A 1 184 ? 13.438 4.750 -21.339 1.00 90.81 184 LEU A C 1
ATOM 1495 O O . LEU A 1 184 ? 13.533 5.264 -22.448 1.00 90.81 184 LEU A O 1
ATOM 1499 N N . GLU A 1 185 ? 12.690 5.281 -20.366 1.00 89.69 185 GLU A N 1
ATOM 1500 C CA . GLU A 1 185 ? 11.992 6.570 -20.513 1.00 89.69 185 GLU A CA 1
ATOM 1501 C C . GLU A 1 185 ? 12.993 7.716 -20.705 1.00 89.69 185 GLU A C 1
ATOM 1503 O O . GLU A 1 185 ? 12.857 8.500 -21.637 1.00 89.69 185 GLU A O 1
ATOM 1508 N N . VAL A 1 186 ? 14.060 7.764 -19.898 1.00 90.25 186 VAL A N 1
ATOM 1509 C CA . VAL A 1 186 ? 15.105 8.799 -20.022 1.00 90.25 186 VAL A CA 1
ATOM 1510 C C . VAL A 1 186 ? 15.840 8.720 -21.360 1.00 90.25 186 VAL A C 1
ATOM 1512 O O . VAL A 1 186 ? 16.222 9.748 -21.918 1.00 90.25 186 VAL A O 1
ATOM 1515 N N . VAL A 1 187 ? 16.102 7.510 -21.864 1.00 88.75 187 VAL A N 1
ATOM 1516 C CA . VAL A 1 187 ? 16.710 7.328 -23.187 1.00 88.75 187 VAL A CA 1
ATOM 1517 C C . VAL A 1 187 ? 15.749 7.806 -24.266 1.00 88.75 187 VAL A C 1
ATOM 1519 O O . VAL A 1 187 ? 16.167 8.573 -25.125 1.00 88.75 187 VAL A O 1
ATOM 1522 N N . PHE A 1 188 ? 14.477 7.409 -24.193 1.00 85.75 188 PHE A N 1
ATOM 1523 C CA . PHE A 1 188 ? 13.460 7.809 -25.160 1.00 85.75 188 PHE A CA 1
ATOM 1524 C C . PHE A 1 188 ? 13.298 9.334 -25.234 1.00 85.75 188 PHE A C 1
ATOM 1526 O O . PHE A 1 188 ? 13.306 9.884 -26.328 1.00 85.75 188 PHE A O 1
ATOM 1533 N N . GLU A 1 189 ? 13.274 10.030 -24.093 1.00 84.50 189 GLU A N 1
ATOM 1534 C CA . GLU A 1 189 ? 13.222 11.503 -24.027 1.00 84.50 189 GLU A CA 1
ATOM 1535 C C . GLU A 1 189 ? 14.433 12.206 -24.666 1.00 84.50 189 GLU A C 1
ATOM 1537 O O . GLU A 1 189 ? 14.362 13.390 -24.993 1.00 84.50 189 GLU A O 1
ATOM 1542 N N . LYS A 1 190 ? 15.567 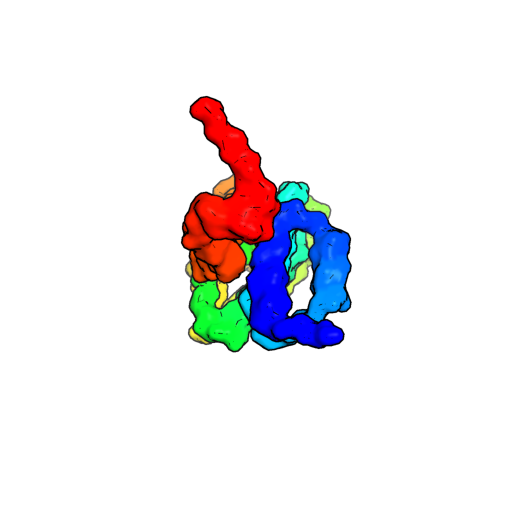11.511 -24.808 1.00 84.19 190 LYS A N 1
ATOM 1543 C CA . LYS A 1 190 ? 16.824 12.067 -25.334 1.00 84.19 190 LYS A CA 1
ATOM 1544 C C . LYS A 1 190 ? 17.111 11.686 -26.780 1.00 84.19 190 LYS A C 1
ATOM 1546 O O . LYS A 1 190 ? 18.083 12.196 -27.341 1.00 84.19 190 LYS A O 1
ATOM 1551 N N . LEU A 1 191 ? 16.339 10.775 -27.365 1.00 83.25 191 LEU A N 1
ATOM 1552 C CA . LEU A 1 191 ? 16.479 10.445 -28.777 1.00 83.25 191 LEU A CA 1
ATOM 1553 C C . LEU A 1 191 ? 15.975 11.633 -29.601 1.00 83.25 191 LEU A C 1
ATOM 1555 O O . LEU A 1 191 ? 14.904 12.165 -29.328 1.00 83.25 191 LEU A O 1
ATOM 1559 N N . SER A 1 192 ? 16.764 12.068 -30.588 1.00 73.88 192 SER A N 1
ATOM 1560 C CA . SER A 1 192 ? 16.276 13.049 -31.557 1.00 73.88 192 SER A CA 1
ATOM 1561 C C . SER A 1 192 ? 15.230 12.405 -32.458 1.00 73.88 192 SER A C 1
ATOM 1563 O O . SER A 1 192 ? 15.215 11.180 -32.619 1.00 73.88 192 SER A O 1
ATOM 1565 N N . ASP A 1 193 ? 14.395 13.224 -33.089 1.00 74.00 193 ASP A N 1
ATOM 1566 C CA . ASP A 1 193 ? 13.410 12.732 -34.048 1.00 74.00 193 ASP A CA 1
ATOM 1567 C C . ASP A 1 193 ? 14.095 11.936 -35.168 1.00 74.00 193 ASP A C 1
ATOM 1569 O O . ASP A 1 193 ? 13.621 10.867 -35.531 1.00 74.00 193 ASP A O 1
ATOM 1573 N N . GLU A 1 194 ? 15.272 12.355 -35.644 1.00 68.88 194 GLU A N 1
ATOM 1574 C CA . GLU A 1 194 ? 16.054 11.601 -36.635 1.00 68.88 194 GLU A CA 1
ATOM 1575 C C . GLU A 1 194 ? 16.506 10.228 -36.118 1.00 68.88 194 GLU A C 1
ATOM 1577 O O . GLU A 1 194 ? 16.415 9.240 -36.846 1.00 68.88 194 GLU A O 1
ATOM 1582 N N . ALA A 1 195 ? 16.943 10.138 -34.859 1.00 70.44 195 ALA A N 1
ATOM 1583 C CA . ALA A 1 195 ? 17.331 8.870 -34.246 1.00 70.44 195 ALA A CA 1
ATOM 1584 C C . ALA A 1 195 ? 16.117 7.950 -34.022 1.00 70.44 195 ALA A C 1
ATOM 1586 O O . ALA A 1 195 ? 16.223 6.735 -34.177 1.00 70.44 195 ALA A O 1
ATOM 1587 N N . LEU A 1 196 ? 14.946 8.512 -33.703 1.00 68.81 196 LEU A N 1
ATOM 1588 C CA . LEU A 1 196 ? 13.691 7.762 -33.618 1.00 68.81 196 LEU A CA 1
ATOM 1589 C C . LEU A 1 196 ? 13.259 7.237 -34.993 1.00 68.81 196 LEU A C 1
ATOM 1591 O O . LEU A 1 196 ? 12.852 6.078 -35.099 1.00 68.81 196 LEU A O 1
ATOM 1595 N N . LYS A 1 197 ? 13.394 8.050 -36.049 1.00 70.19 197 LYS A N 1
ATOM 1596 C CA . LYS A 1 197 ? 13.122 7.638 -37.434 1.00 70.19 197 LYS A CA 1
ATOM 1597 C C . LYS A 1 197 ? 14.053 6.505 -37.875 1.00 70.19 197 LYS A C 1
ATOM 1599 O O . LYS A 1 197 ? 13.581 5.544 -38.472 1.00 70.19 197 LYS A O 1
ATOM 1604 N N . GLU A 1 198 ? 15.340 6.566 -37.533 1.00 72.81 198 GLU A N 1
ATOM 1605 C CA . GLU A 1 198 ? 16.313 5.515 -37.867 1.00 72.81 198 GLU A CA 1
ATOM 1606 C C . GLU A 1 198 ? 16.061 4.207 -37.094 1.00 72.81 198 GLU A C 1
ATOM 1608 O O . GLU A 1 198 ? 16.139 3.121 -37.667 1.00 72.81 198 GLU A O 1
ATOM 1613 N N . VAL A 1 199 ? 15.715 4.292 -35.804 1.00 69.94 199 VAL A N 1
ATOM 1614 C CA . VAL A 1 199 ? 15.497 3.115 -34.944 1.00 69.94 199 VAL A CA 1
ATOM 1615 C C . VAL A 1 199 ? 14.156 2.427 -35.217 1.00 69.94 199 VAL A C 1
ATOM 1617 O O . VAL A 1 199 ? 14.083 1.198 -35.177 1.00 69.94 199 VAL A O 1
ATOM 1620 N N . PHE A 1 200 ? 13.095 3.194 -35.477 1.00 71.19 200 PHE A N 1
ATOM 1621 C CA . PHE A 1 200 ? 11.730 2.669 -35.604 1.00 71.19 200 PHE A CA 1
ATOM 1622 C C . PHE A 1 200 ? 11.171 2.701 -37.033 1.00 71.19 200 PHE A C 1
ATOM 1624 O O . PHE A 1 200 ? 10.093 2.159 -37.268 1.00 71.19 200 PHE A O 1
ATOM 1631 N N . GLY A 1 201 ? 11.887 3.294 -37.993 1.00 64.38 201 GLY A N 1
ATOM 1632 C CA . GLY A 1 201 ? 11.482 3.335 -39.400 1.00 64.38 201 GLY A CA 1
ATOM 1633 C C . GLY A 1 201 ? 10.272 4.230 -39.683 1.00 64.38 201 GLY A C 1
ATOM 1634 O O . GLY A 1 201 ? 9.566 3.995 -40.661 1.00 64.38 201 GLY A O 1
ATOM 1635 N N . PHE A 1 202 ? 9.990 5.224 -38.834 1.00 53.81 202 PHE A N 1
ATOM 1636 C CA . PHE A 1 202 ? 8.904 6.172 -39.081 1.00 53.81 202 PHE A CA 1
ATOM 1637 C C . PHE A 1 202 ? 9.322 7.195 -40.148 1.00 53.81 202 PHE A C 1
ATOM 1639 O O . PHE A 1 202 ? 10.052 8.139 -39.864 1.00 53.81 202 PHE A O 1
ATOM 1646 N N . GLU A 1 203 ? 8.828 7.062 -41.376 1.00 50.88 203 GLU A N 1
ATOM 1647 C CA . GLU A 1 203 ? 8.733 8.209 -42.282 1.00 50.88 203 GLU A CA 1
ATOM 1648 C C . GLU A 1 203 ? 7.545 9.056 -41.810 1.00 50.88 203 GLU A C 1
ATOM 1650 O O . GLU A 1 203 ? 6.389 8.716 -42.040 1.00 50.88 203 GLU A O 1
ATOM 1655 N N . MET A 1 204 ? 7.814 10.126 -41.058 1.00 52.25 204 MET A N 1
ATOM 1656 C CA . MET A 1 204 ? 6.800 11.162 -40.841 1.00 52.25 204 MET A CA 1
ATOM 1657 C C . MET A 1 204 ? 6.691 11.934 -42.156 1.00 52.25 204 MET A C 1
ATOM 1659 O O . MET A 1 204 ? 7.639 12.643 -42.501 1.00 52.25 204 MET A O 1
ATOM 1663 N N . GLU A 1 205 ? 5.597 11.736 -42.895 1.00 48.22 205 GLU A N 1
ATOM 1664 C CA . GLU A 1 205 ? 5.250 12.557 -44.059 1.00 48.22 205 GLU A CA 1
ATOM 1665 C C . GLU A 1 205 ? 5.227 14.031 -43.626 1.00 48.22 205 GLU A C 1
ATOM 1667 O O . GLU A 1 205 ? 4.540 14.405 -42.674 1.00 48.22 205 GLU A O 1
ATOM 1672 N N . GLU A 1 206 ? 6.055 14.848 -44.278 1.00 45.25 206 GLU A N 1
ATOM 1673 C CA . GLU A 1 206 ? 6.004 16.303 -44.164 1.00 45.25 206 GLU A CA 1
ATOM 1674 C C . GLU A 1 206 ? 4.823 16.798 -45.012 1.00 45.25 206 GLU A C 1
ATOM 1676 O O . GLU A 1 206 ? 4.830 16.610 -46.231 1.00 45.25 206 GLU A O 1
ATOM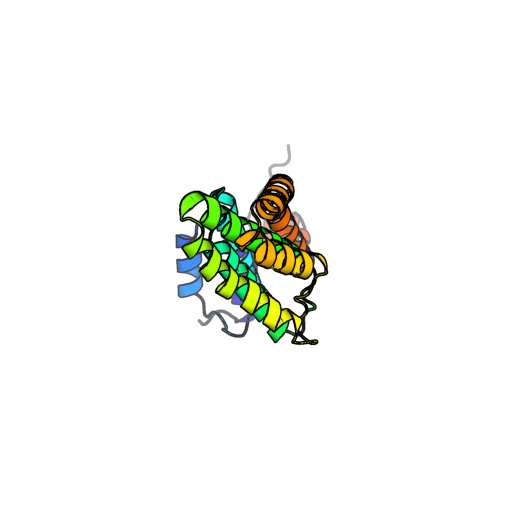 1681 N N . ASP A 1 207 ? 3.816 17.390 -44.360 1.00 47.34 207 ASP A N 1
ATOM 1682 C CA . ASP A 1 207 ? 2.756 18.181 -45.010 1.00 47.34 207 ASP A CA 1
ATOM 1683 C C . ASP A 1 207 ? 3.299 19.515 -45.561 1.00 47.34 207 ASP A C 1
ATOM 1685 O O . ASP A 1 207 ? 4.055 20.207 -44.831 1.00 47.34 207 ASP A O 1
#

Radius of gyration: 21.74 Å; chains: 1; bounding box: 42×34×72 Å